Protein AF-A0A9P0ZF14-F1 (afdb_monomer)

pLDDT: mean 75.48, std 19.33, range [34.5, 98.62]

Mean predicted aligned error: 19.42 Å

Secondary structure (DSSP, 8-state):
------SSSSTTS-HHHHHHHHHHHHHHHHHHHHHHHHHHHHHHHHHHHHHHHHHHHHHHHHHHHHHHHHHHHHHHHHHHHHHHHHHHHHHHHHHHHHHHHHHHHHHHHHHHHHHHHHHHHHHHHHHHHS---HHHHHHHHHHHHHHHHHHHHTTHHHHHHHTS-STTHHHHHHHHHHHHHHHHHHHTT--TTT--GGGGTPPPPPTT-PPPPPPPPP----

Foldseek 3Di:
DDDPPDPPVPPPDDVVVVVVVVVVVVVVVVVVVVVVVVVVVVVVVVVVVVVVVVVVVVVVVVVVVVVVVVVVVVVVVVVVVVVVVVVVVVVVVVVVVVVVVVVVVVVVVVVVVVVVVVVVVVVVVVVVVPPDDLVVVLVVLVVVLVVQVVCCCVDPNVVVDVVDDDPCPVLSVLQSLLVSLCVVCVVVVHDSVPDDCVVNVHDDRDDDDDRDDDDPPDPPDD

Sequence (222 aa):
MTSLMDKAALSTYDDEALENRILRSSLTACVALGEHAQRLEQWRLWKAEQDREMKELILKNSDAVKQMAMLEEDLRKAAEGAELKVKAAAEEARLEAERATKKAAEEAELAKAEAVAKAREEAVAAFMAEGWKAEDRRQWVASVVESSVDDWVKGPGGDWMAERGDSYYQGGEFFTQHLVYRRLARHFEVSLEEFDPSAYGLPPLQPDVRPPPPPPRAKRGL

Radius of gyration: 61.51 Å; Cα contacts (8 Å, |Δi|>4): 44; chains: 1; bounding box: 128×30×149 Å

Organism: Cuscuta europaea (NCBI:txid41803)

Solvent-accessible surface area (backbone atoms only — not comparable to full-atom values): 12925 Å² total; per-residue (Å²): 142,83,78,99,78,74,82,80,82,62,85,79,57,58,66,70,62,52,51,54,50,51,53,50,52,54,51,53,50,52,51,51,52,50,56,51,52,52,52,51,49,53,49,52,52,51,50,55,48,50,55,48,54,51,51,52,52,51,50,55,50,51,50,52,53,52,51,51,54,52,51,52,53,50,51,49,53,50,48,56,53,48,52,53,51,52,52,51,52,52,50,50,52,51,53,51,52,51,51,51,51,51,50,51,51,52,53,50,53,50,53,49,51,52,51,51,51,50,54,48,50,53,51,51,50,54,55,65,68,50,75,73,51,77,64,56,54,47,52,52,52,50,50,56,50,50,54,53,51,50,54,34,53,76,32,78,55,27,58,54,52,70,74,55,70,86,85,43,67,71,50,53,61,48,49,54,50,51,51,51,45,48,51,50,16,58,72,70,75,41,54,66,89,73,51,65,44,60,87,69,77,40,77,74,81,77,90,83,68,81,74,68,80,75,78,79,77,77,76,89,82,130

Structure (mmCIF, N/CA/C/O backbone):
data_AF-A0A9P0ZF14-F1
#
_entry.id   AF-A0A9P0ZF14-F1
#
loop_
_atom_site.group_PDB
_atom_site.id
_atom_site.type_symbol
_atom_site.label_atom_id
_atom_site.label_alt_id
_atom_site.label_comp_id
_atom_site.label_asym_id
_atom_site.label_entity_id
_atom_site.label_seq_id
_atom_site.pdbx_PDB_ins_code
_atom_site.Cartn_x
_atom_site.Cartn_y
_atom_site.Cartn_z
_atom_site.occupancy
_atom_site.B_iso_or_equiv
_atom_site.auth_seq_id
_atom_site.auth_comp_id
_atom_site.auth_asym_id
_atom_site.auth_atom_id
_atom_site.pdbx_PDB_model_num
ATOM 1 N N . MET A 1 1 ? -34.044 22.949 67.654 1.00 43.75 1 MET A N 1
ATOM 2 C CA . MET A 1 1 ? -34.643 23.860 68.649 1.00 43.75 1 MET A CA 1
ATOM 3 C C . MET A 1 1 ? -36.104 24.085 68.283 1.00 43.75 1 MET A C 1
ATOM 5 O O . MET A 1 1 ? -36.373 24.910 67.427 1.00 43.75 1 MET A O 1
ATOM 9 N N . THR A 1 2 ? -37.014 23.343 68.915 1.00 49.88 2 THR A N 1
ATOM 10 C CA . THR A 1 2 ? -38.443 23.670 69.074 1.00 49.88 2 THR A CA 1
ATOM 11 C C . THR A 1 2 ? -38.917 22.936 70.330 1.00 49.88 2 THR A C 1
ATOM 13 O O . THR A 1 2 ? -39.228 21.756 70.314 1.00 49.88 2 THR A O 1
ATOM 16 N N . SER A 1 3 ? -38.781 23.670 71.435 1.00 47.78 3 SER A N 1
ATOM 17 C CA . SER A 1 3 ? -39.518 23.645 72.701 1.00 47.78 3 SER A CA 1
ATOM 18 C C . SER A 1 3 ? -39.994 22.319 73.321 1.00 47.78 3 SER A C 1
ATOM 20 O O . SER A 1 3 ? -40.989 21.727 72.924 1.00 47.78 3 SER A O 1
ATOM 22 N N . LEU A 1 4 ? -39.354 21.977 74.441 1.00 50.12 4 LEU A N 1
ATOM 23 C CA . LEU A 1 4 ? -39.821 21.089 75.514 1.00 50.12 4 LEU A CA 1
ATOM 24 C C . LEU A 1 4 ? -40.901 21.773 76.400 1.00 50.12 4 LEU A C 1
ATOM 26 O O . LEU A 1 4 ? -40.771 21.791 77.623 1.00 50.12 4 LEU A O 1
ATOM 30 N N . MET A 1 5 ? -41.959 22.350 75.816 1.00 56.75 5 MET A N 1
ATOM 31 C CA . MET A 1 5 ? -43.087 22.953 76.562 1.00 56.75 5 MET A CA 1
ATOM 32 C C . MET A 1 5 ? -44.444 22.316 76.225 1.00 56.75 5 MET A C 1
ATOM 34 O O . MET A 1 5 ? -45.381 23.008 75.864 1.00 56.75 5 MET A O 1
ATOM 38 N N . ASP A 1 6 ? -44.560 21.001 76.411 1.00 53.72 6 ASP A N 1
ATOM 39 C CA . ASP A 1 6 ? -45.849 20.286 76.426 1.00 53.72 6 ASP A CA 1
ATOM 40 C C . ASP A 1 6 ? -45.859 19.221 77.539 1.00 53.72 6 ASP A C 1
ATOM 42 O O . ASP A 1 6 ? -46.085 18.038 77.315 1.00 53.72 6 ASP A O 1
ATOM 46 N N . LYS A 1 7 ? -45.549 19.617 78.781 1.00 51.56 7 LYS A N 1
ATOM 47 C CA . LYS A 1 7 ? -45.683 18.718 79.950 1.00 51.56 7 LYS A CA 1
ATOM 48 C C . LYS A 1 7 ? -46.948 18.952 80.781 1.00 51.56 7 LYS A C 1
ATOM 50 O O . LYS A 1 7 ? -47.287 18.093 81.581 1.00 51.56 7 LYS A O 1
ATOM 55 N N . ALA A 1 8 ? -47.660 20.065 80.585 1.00 48.47 8 ALA A N 1
ATOM 56 C CA . ALA A 1 8 ? -48.836 20.421 81.392 1.00 48.47 8 ALA A CA 1
ATOM 57 C C . ALA A 1 8 ? -50.186 20.295 80.655 1.00 48.47 8 ALA A C 1
ATOM 59 O O . ALA A 1 8 ? -51.226 20.356 81.296 1.00 48.47 8 ALA A O 1
ATOM 60 N N . ALA A 1 9 ? -50.192 20.074 79.334 1.00 51.81 9 ALA A N 1
ATOM 61 C CA . ALA A 1 9 ? -51.418 19.893 78.544 1.00 51.81 9 ALA A CA 1
ATOM 62 C C . ALA A 1 9 ? -51.850 18.417 78.392 1.00 51.81 9 ALA A C 1
ATOM 64 O O . ALA A 1 9 ? -52.816 18.127 77.692 1.00 51.81 9 ALA A O 1
ATOM 65 N N . LEU A 1 10 ? -51.139 17.481 79.034 1.00 53.66 10 LEU A N 1
ATOM 66 C CA . LEU A 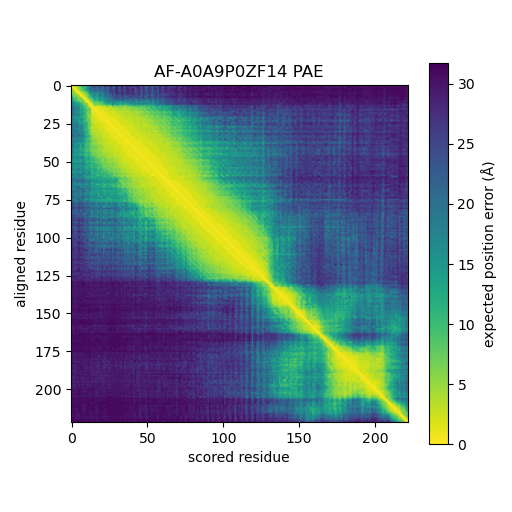1 10 ? -51.391 16.038 78.931 1.00 53.66 10 LEU A CA 1
ATOM 67 C C . LEU A 1 10 ? -52.231 15.460 80.082 1.00 53.66 10 LEU A C 1
ATOM 69 O O . LEU A 1 10 ? -52.645 14.316 79.977 1.00 53.66 10 LEU A O 1
ATOM 73 N N . SER A 1 11 ? -52.531 16.211 81.151 1.00 53.94 11 SER A N 1
ATOM 74 C CA . SER A 1 11 ? -53.224 15.652 82.332 1.00 53.94 11 SER A CA 1
ATOM 75 C C . SER A 1 11 ? -54.761 15.693 82.274 1.00 53.94 11 SER A C 1
ATOM 77 O O . SER A 1 11 ? -55.409 15.469 83.294 1.00 53.94 11 SER A O 1
ATOM 79 N N . THR A 1 12 ? -55.356 16.048 81.132 1.00 59.75 12 THR A N 1
ATOM 80 C CA . THR A 1 12 ? -56.820 16.063 80.921 1.00 59.75 12 THR A CA 1
ATOM 81 C C . THR A 1 12 ? -57.271 15.161 79.778 1.00 59.75 12 THR A C 1
ATOM 83 O O . THR A 1 12 ? -58.467 15.077 79.500 1.00 59.75 12 THR A O 1
ATOM 86 N N . TYR A 1 13 ? -56.332 14.504 79.099 1.00 57.91 13 TYR A N 1
ATOM 87 C CA . TYR A 1 13 ? -56.669 13.511 78.095 1.00 57.91 13 TYR A CA 1
ATOM 88 C C . TYR A 1 13 ? -56.945 12.184 78.792 1.00 57.91 13 TYR A C 1
ATOM 90 O O . TYR A 1 13 ? -56.190 11.774 79.663 1.00 57.91 13 TYR A O 1
ATOM 98 N N . ASP A 1 14 ? -58.041 11.544 78.401 1.00 81.25 14 ASP A N 1
ATOM 99 C CA . ASP A 1 14 ? -58.309 10.142 78.696 1.00 81.25 14 ASP A CA 1
ATOM 100 C C . ASP A 1 14 ? -57.090 9.311 78.260 1.00 81.25 14 ASP A C 1
ATOM 102 O O . ASP A 1 14 ? -56.700 9.365 77.086 1.00 81.25 14 ASP A O 1
ATOM 106 N N . ASP A 1 15 ? -56.447 8.618 79.203 1.00 82.62 15 ASP A N 1
ATOM 107 C CA . ASP A 1 15 ? -55.207 7.867 78.968 1.00 82.62 15 ASP A CA 1
ATOM 108 C C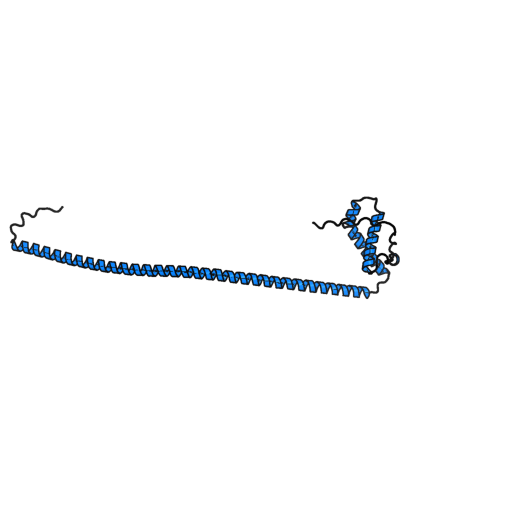 . ASP A 1 15 ? -55.380 6.873 77.801 1.00 82.62 15 ASP A C 1
ATOM 110 O O . ASP A 1 15 ? -54.482 6.710 76.968 1.00 82.62 15 ASP A O 1
ATOM 114 N N . GLU A 1 16 ? -56.589 6.322 77.636 1.00 82.44 16 GLU A N 1
ATOM 115 C CA . GLU A 1 16 ? -56.946 5.414 76.540 1.00 82.44 16 GLU A CA 1
ATOM 116 C C . GLU A 1 16 ? -56.914 6.103 75.157 1.00 82.44 16 GLU A C 1
ATOM 118 O O . GLU A 1 16 ? -56.526 5.509 74.140 1.00 82.44 16 GLU A O 1
ATOM 123 N N . ALA A 1 17 ? -57.268 7.390 75.088 1.00 82.12 17 ALA A N 1
ATOM 124 C CA . ALA A 1 17 ? -57.218 8.174 73.855 1.00 82.12 17 ALA A CA 1
ATOM 125 C C . ALA A 1 17 ? -55.776 8.538 73.453 1.00 82.12 17 ALA A C 1
ATOM 127 O O . ALA A 1 17 ? -55.468 8.635 72.255 1.00 82.12 17 ALA A O 1
ATOM 128 N N . LEU A 1 18 ? -54.884 8.732 74.431 1.00 84.00 18 LEU A N 1
ATOM 129 C CA . LEU A 1 18 ? -53.467 9.018 74.199 1.00 84.00 18 LEU A CA 1
ATOM 130 C C . LEU A 1 18 ? -52.719 7.773 73.707 1.00 84.00 18 LEU A C 1
ATOM 132 O O . LEU A 1 18 ? -52.012 7.849 72.696 1.00 84.00 18 LEU A O 1
ATOM 136 N N . GLU A 1 19 ? -52.919 6.625 74.355 1.00 86.25 19 GLU A N 1
ATOM 137 C CA . GLU A 1 19 ? -52.323 5.349 73.943 1.00 86.25 19 GLU A CA 1
ATOM 138 C C . GLU A 1 19 ? -52.731 4.971 72.515 1.00 86.25 19 GLU A C 1
ATOM 140 O O . GLU A 1 19 ? -51.875 4.645 71.690 1.00 86.25 19 GLU A O 1
ATOM 145 N N . ASN A 1 20 ? -54.010 5.126 72.161 1.00 87.75 20 ASN A N 1
ATOM 146 C CA . ASN A 1 20 ? -54.490 4.872 70.801 1.00 87.75 20 ASN A CA 1
ATOM 147 C C . ASN A 1 20 ? -53.841 5.781 69.744 1.00 87.75 20 ASN A C 1
ATOM 149 O O . ASN A 1 20 ? -53.572 5.338 68.621 1.00 87.75 20 ASN A O 1
ATOM 153 N N . ARG A 1 21 ? -53.560 7.052 70.069 1.00 89.38 21 ARG A N 1
ATOM 154 C CA . ARG A 1 21 ? -52.819 7.950 69.165 1.00 89.38 21 ARG A CA 1
ATOM 155 C C . ARG A 1 21 ? -51.368 7.527 69.011 1.00 89.38 21 ARG A C 1
ATOM 157 O O . ARG A 1 21 ? -50.872 7.528 67.885 1.00 89.38 21 ARG A O 1
ATOM 164 N N . ILE A 1 22 ? -50.704 7.173 70.110 1.00 89.00 22 ILE A N 1
ATOM 165 C CA . ILE A 1 22 ? -49.320 6.691 70.083 1.00 89.00 22 ILE A CA 1
ATOM 166 C C . ILE A 1 22 ? -49.248 5.422 69.235 1.00 89.00 22 ILE A C 1
ATOM 168 O O . ILE A 1 22 ? -48.470 5.381 68.287 1.00 89.00 22 ILE A O 1
ATOM 172 N N . LEU A 1 23 ? -50.127 4.448 69.478 1.00 93.12 23 LEU A N 1
ATOM 173 C CA . LEU A 1 23 ? -50.198 3.205 68.711 1.00 93.12 23 LEU A CA 1
ATOM 174 C C . LEU A 1 23 ? -50.447 3.458 67.222 1.00 93.12 23 LEU A C 1
ATOM 176 O O . LEU A 1 23 ? -49.737 2.900 66.388 1.00 93.12 23 LEU A O 1
ATOM 180 N N . ARG A 1 24 ? -51.391 4.337 66.857 1.00 92.56 24 ARG A N 1
ATOM 181 C CA . ARG A 1 24 ? -51.616 4.709 65.447 1.00 92.56 24 ARG A CA 1
ATOM 182 C C . ARG A 1 24 ? -50.410 5.390 64.816 1.00 92.56 24 ARG A C 1
ATOM 184 O O . ARG A 1 24 ? -50.086 5.093 63.667 1.00 92.56 24 ARG A O 1
ATOM 191 N N . SER A 1 25 ? -49.759 6.297 65.538 1.00 94.75 25 SER A N 1
ATOM 192 C CA . SER A 1 25 ? -48.569 6.998 65.052 1.00 94.75 25 SER A CA 1
ATOM 193 C C . SER A 1 25 ? -47.415 6.020 64.831 1.00 94.75 25 SER A C 1
ATOM 195 O O . SER A 1 25 ? -46.829 5.988 63.749 1.00 94.75 25 SER A O 1
ATOM 197 N N . SER A 1 26 ? -47.162 5.137 65.801 1.00 95.06 26 SER A N 1
ATOM 198 C CA . SER A 1 26 ? -46.169 4.069 65.698 1.00 95.06 26 SER A CA 1
ATOM 199 C C . SER A 1 26 ? -46.482 3.107 64.550 1.00 95.06 26 SER A C 1
ATOM 201 O O . SER A 1 26 ? -45.586 2.786 63.775 1.00 95.06 26 SER A O 1
ATOM 203 N N . LEU A 1 27 ? -47.746 2.706 64.370 1.00 94.69 27 LEU A N 1
ATOM 204 C CA . LEU A 1 27 ? -48.172 1.857 63.254 1.00 94.69 27 LEU A CA 1
ATOM 205 C C . LEU A 1 27 ? -47.940 2.549 61.899 1.00 94.69 27 LEU A C 1
ATOM 207 O O . LEU A 1 27 ? -47.397 1.938 60.983 1.00 94.69 27 LEU A O 1
ATOM 211 N N . THR A 1 28 ? -48.294 3.833 61.787 1.00 95.56 28 THR A N 1
ATOM 212 C CA . THR A 1 28 ? -48.100 4.630 60.562 1.00 95.56 28 THR A CA 1
ATOM 213 C C . THR A 1 28 ? -46.615 4.778 60.229 1.00 95.56 28 THR A C 1
ATOM 215 O O . THR A 1 28 ? -46.221 4.616 59.075 1.00 95.56 28 THR A O 1
ATOM 218 N N . ALA A 1 29 ? -45.773 5.019 61.239 1.00 92.06 29 ALA A N 1
ATOM 219 C CA . ALA A 1 29 ? -44.325 5.076 61.069 1.00 92.06 29 ALA A CA 1
ATOM 220 C C . ALA A 1 29 ? -43.743 3.724 60.621 1.00 92.06 29 ALA A C 1
ATOM 222 O O . ALA A 1 29 ? -42.912 3.693 59.716 1.00 92.06 29 ALA A O 1
ATOM 223 N N . CYS A 1 30 ? -44.200 2.606 61.196 1.00 94.56 30 CYS A N 1
ATOM 224 C CA . CYS A 1 30 ? -43.772 1.266 60.788 1.00 94.56 30 CYS A CA 1
ATOM 225 C C . CYS A 1 30 ? -44.158 0.945 59.337 1.00 94.56 30 CYS A C 1
ATOM 227 O O . CYS A 1 30 ? -43.331 0.417 58.595 1.00 94.56 30 CYS A O 1
ATOM 229 N N . VAL A 1 31 ? -45.376 1.297 58.914 1.00 96.50 31 VAL A N 1
ATOM 230 C CA . VAL A 1 31 ? -45.817 1.127 57.518 1.00 96.50 31 VAL A CA 1
ATOM 231 C C . VAL A 1 31 ? -44.956 1.969 56.579 1.00 96.50 31 VAL A C 1
ATOM 233 O O . VAL A 1 31 ? -44.411 1.434 55.615 1.00 96.50 31 VAL A O 1
ATOM 236 N N . ALA A 1 32 ? -44.738 3.247 56.900 1.00 94.31 32 ALA A N 1
ATOM 237 C CA . ALA A 1 32 ? -43.890 4.125 56.096 1.00 94.31 32 ALA A CA 1
ATOM 238 C C . ALA A 1 32 ? -42.451 3.588 55.978 1.00 94.31 32 ALA A C 1
ATOM 240 O O . ALA A 1 32 ? -41.878 3.574 54.888 1.00 94.31 32 ALA A O 1
ATOM 241 N N . LEU A 1 33 ? -41.866 3.095 57.076 1.00 96.56 33 LEU A N 1
ATOM 242 C CA . LEU A 1 33 ? -40.542 2.464 57.062 1.00 96.56 33 LEU A CA 1
ATOM 243 C C . LEU A 1 33 ? -40.516 1.202 56.190 1.00 96.56 33 LEU A C 1
ATOM 245 O O . LEU A 1 33 ? -39.551 1.009 55.449 1.00 96.56 33 LEU A O 1
ATOM 249 N N . GLY A 1 34 ? -41.573 0.387 56.223 1.00 97.00 34 GLY A N 1
ATOM 250 C CA . GLY A 1 34 ? -41.737 -0.765 55.334 1.00 97.00 34 GLY A CA 1
ATOM 251 C C . GLY A 1 34 ? -41.770 -0.366 53.855 1.00 97.00 34 GLY A C 1
ATOM 252 O O . GLY A 1 34 ? -41.023 -0.919 53.048 1.00 97.00 34 GLY A O 1
ATOM 253 N N . GLU A 1 35 ? -42.550 0.656 53.501 1.00 97.50 35 GLU A N 1
ATOM 254 C CA . GLU A 1 35 ? -42.633 1.179 52.129 1.00 97.50 35 GLU A CA 1
ATOM 255 C C . GLU A 1 35 ? -41.307 1.788 51.644 1.00 97.50 35 GLU A C 1
ATOM 257 O O . GLU A 1 35 ? -40.930 1.660 50.474 1.00 97.50 35 GLU A O 1
ATOM 262 N N . HIS A 1 36 ? -40.576 2.477 52.523 1.00 97.19 36 HIS A N 1
ATOM 263 C CA . HIS A 1 36 ? -39.251 3.006 52.203 1.00 97.19 36 HIS A CA 1
ATOM 264 C C . HIS A 1 36 ? -38.217 1.891 52.024 1.00 97.19 36 HIS A C 1
ATOM 266 O O . HIS A 1 36 ? -37.420 1.958 51.086 1.00 97.19 36 HIS A O 1
ATOM 272 N N . ALA A 1 37 ? -38.246 0.858 52.870 1.00 96.19 37 ALA A N 1
ATOM 273 C CA . ALA A 1 37 ? -37.383 -0.311 52.731 1.00 96.19 37 ALA A CA 1
ATOM 274 C C . ALA A 1 37 ? -37.648 -1.046 51.407 1.00 96.19 37 ALA A C 1
ATOM 276 O O . ALA A 1 37 ? -36.700 -1.357 50.686 1.00 96.19 37 ALA A O 1
ATOM 277 N N . GLN A 1 38 ? -38.920 -1.222 51.034 1.00 96.81 38 GLN A N 1
ATOM 278 C CA . GLN A 1 38 ? -39.308 -1.837 49.763 1.00 96.81 38 GLN A CA 1
ATOM 279 C C . GLN A 1 38 ? -38.826 -1.021 48.554 1.00 96.81 38 GLN A C 1
ATOM 281 O O . GLN A 1 38 ? -38.252 -1.578 47.619 1.00 96.81 38 GLN A O 1
ATOM 286 N N . ARG A 1 39 ? -38.994 0.309 48.568 1.00 98.25 39 ARG A N 1
ATOM 287 C CA . ARG A 1 39 ? -38.472 1.182 47.499 1.00 98.25 39 ARG A CA 1
ATOM 288 C C . ARG A 1 39 ? -36.950 1.129 47.396 1.00 98.25 39 ARG A C 1
ATOM 290 O O . ARG A 1 39 ? -36.410 1.150 46.292 1.00 98.25 39 ARG A O 1
ATOM 297 N N . LEU A 1 40 ? -36.253 1.044 48.529 1.00 98.25 40 LEU A N 1
ATOM 298 C CA . LEU A 1 40 ? -34.799 0.907 48.546 1.00 98.25 40 LEU A CA 1
ATOM 299 C C . LEU A 1 40 ? -34.354 -0.428 47.937 1.00 98.25 40 LEU A C 1
ATOM 301 O O . LEU A 1 40 ? -33.366 -0.463 47.205 1.00 98.25 40 LEU A O 1
ATOM 305 N N . GLU A 1 41 ? -35.075 -1.514 48.209 1.00 97.62 41 GLU A N 1
ATOM 306 C CA . GLU A 1 41 ? -34.820 -2.819 47.598 1.00 97.62 41 GLU A CA 1
ATOM 307 C C . GLU A 1 41 ? -35.058 -2.793 46.083 1.00 97.62 41 GLU A C 1
ATOM 309 O O . GLU A 1 41 ? -34.175 -3.194 45.324 1.00 97.62 41 GLU A O 1
ATOM 314 N N . GLN A 1 42 ? -36.176 -2.219 45.629 1.00 97.69 42 GLN A N 1
ATOM 315 C CA . GLN A 1 42 ? -36.460 -2.029 44.201 1.00 97.69 42 GLN A CA 1
ATOM 316 C C . GLN A 1 42 ? -35.365 -1.216 43.504 1.00 97.69 42 GLN A C 1
ATOM 318 O O . GLN A 1 42 ? -34.889 -1.599 42.436 1.00 97.69 42 GLN A O 1
ATOM 323 N N . TRP A 1 43 ? -34.913 -0.125 44.127 1.00 98.19 43 TRP A N 1
ATOM 324 C CA . TRP A 1 43 ? -33.829 0.688 43.583 1.00 98.19 43 TRP A CA 1
ATOM 325 C C . TRP A 1 43 ? -32.503 -0.079 43.506 1.00 98.19 43 TRP A C 1
ATOM 327 O O . TRP A 1 43 ? -31.782 0.047 42.516 1.00 98.19 43 TRP A O 1
ATOM 337 N N . ARG A 1 44 ? -32.174 -0.899 44.515 1.00 98.62 44 ARG A N 1
ATOM 338 C CA . ARG A 1 44 ? -30.966 -1.744 44.496 1.00 98.62 44 ARG A CA 1
ATOM 339 C C . ARG A 1 44 ? -31.008 -2.768 43.365 1.00 98.62 44 ARG A C 1
ATOM 341 O O . ARG A 1 44 ? -29.996 -2.943 42.693 1.00 98.62 44 ARG A O 1
ATOM 348 N N . LEU A 1 45 ? -32.152 -3.420 43.158 1.00 98.00 45 LEU A N 1
ATOM 349 C CA . LEU A 1 45 ? -32.336 -4.392 42.079 1.00 98.00 45 LEU A CA 1
ATOM 350 C C . LEU A 1 45 ? -32.203 -3.726 40.709 1.00 98.00 45 LEU A C 1
ATOM 352 O O . LEU A 1 45 ? -31.410 -4.182 39.889 1.00 98.00 45 LEU A O 1
ATOM 356 N N . TRP A 1 46 ? -32.888 -2.600 40.511 1.00 98.19 46 TRP A N 1
ATOM 357 C CA . TRP A 1 46 ? -32.783 -1.809 39.288 1.00 98.19 46 TRP A CA 1
ATOM 358 C C . TRP A 1 46 ? -31.343 -1.357 39.014 1.00 98.19 46 TRP A C 1
ATOM 360 O O . TRP A 1 46 ? -30.833 -1.520 37.909 1.00 98.19 46 TRP A O 1
ATOM 370 N N . LYS A 1 47 ? -30.637 -0.841 40.027 1.00 97.81 47 LYS A N 1
ATOM 371 C CA . LYS A 1 47 ? -29.242 -0.415 39.866 1.00 97.81 47 LYS A CA 1
ATOM 372 C C . LYS A 1 47 ? -28.325 -1.587 39.504 1.00 97.81 47 LYS A C 1
ATOM 374 O O . LYS A 1 47 ? -27.453 -1.434 38.656 1.00 97.81 47 LYS A O 1
ATOM 379 N N . ALA A 1 48 ? -28.530 -2.756 40.112 1.00 97.38 48 ALA A N 1
ATOM 380 C CA . ALA A 1 48 ? -27.765 -3.957 39.786 1.00 97.38 48 ALA A CA 1
ATOM 381 C C . ALA A 1 48 ? -28.013 -4.442 38.346 1.00 97.38 48 ALA A C 1
ATOM 383 O O . ALA A 1 48 ? -27.096 -4.969 37.717 1.00 97.38 48 ALA A O 1
ATOM 384 N N . GLU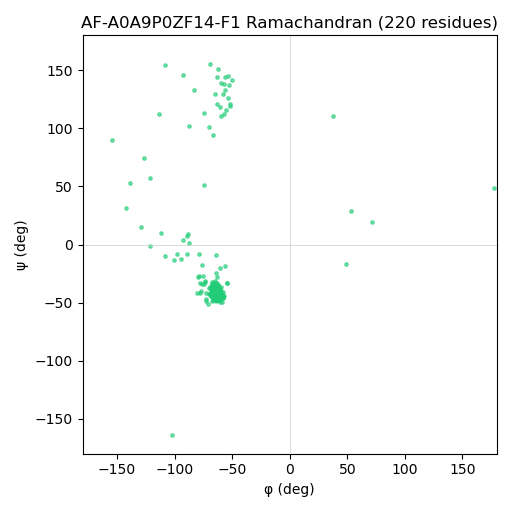 A 1 49 ? -29.225 -4.266 37.822 1.00 98.44 49 GLU A N 1
ATOM 385 C CA . GLU A 1 49 ? -29.561 -4.537 36.422 1.00 98.44 49 GLU A CA 1
ATOM 386 C C . GLU A 1 49 ? -28.866 -3.548 35.478 1.00 98.44 49 GLU A C 1
ATOM 388 O O . GLU A 1 49 ? -28.155 -3.977 34.571 1.00 98.44 49 GLU A O 1
ATOM 393 N N . GLN A 1 50 ? -28.937 -2.245 35.764 1.00 97.19 50 GLN A N 1
ATOM 394 C CA . GLN A 1 50 ? -28.225 -1.216 34.994 1.00 97.19 50 GLN A CA 1
ATOM 395 C C . GLN A 1 50 ? -26.706 -1.441 34.977 1.00 97.19 50 GLN A C 1
ATOM 397 O O . GLN A 1 50 ? -26.062 -1.321 33.934 1.00 97.19 50 GLN A O 1
ATOM 402 N N . ASP A 1 51 ? -26.121 -1.837 36.110 1.00 98.19 51 ASP A N 1
ATOM 403 C CA . ASP A 1 51 ? -24.694 -2.158 36.192 1.00 98.19 51 ASP A CA 1
ATOM 404 C C . ASP A 1 51 ? -24.329 -3.394 35.346 1.00 98.19 51 ASP A C 1
ATOM 406 O O . ASP A 1 51 ? -23.208 -3.483 34.836 1.00 98.19 51 ASP A O 1
ATOM 410 N N . ARG A 1 52 ? -25.244 -4.361 35.184 1.00 97.94 52 ARG A N 1
ATOM 411 C CA . ARG A 1 52 ? -25.044 -5.521 34.297 1.00 97.94 52 ARG A CA 1
ATOM 412 C C . ARG A 1 52 ? -25.128 -5.117 32.830 1.00 97.94 52 ARG A C 1
ATOM 414 O O . ARG A 1 52 ? -24.214 -5.452 32.079 1.00 97.94 52 ARG A O 1
ATOM 421 N N . GLU A 1 53 ? -26.157 -4.364 32.449 1.00 97.69 53 GLU A N 1
ATOM 422 C CA . GLU A 1 53 ? -26.330 -3.852 31.082 1.00 97.69 53 GLU A CA 1
ATOM 423 C C . GLU A 1 53 ? -25.125 -3.008 30.647 1.00 97.69 53 GLU A C 1
ATOM 425 O O . GLU A 1 53 ? -24.561 -3.217 29.572 1.00 97.69 53 GLU A O 1
ATOM 430 N N . MET A 1 54 ? -24.659 -2.108 31.518 1.00 96.94 54 MET A N 1
ATOM 431 C CA . MET A 1 54 ? -23.494 -1.266 31.248 1.00 96.94 54 MET A CA 1
ATOM 432 C C . MET A 1 54 ? -22.222 -2.098 31.051 1.00 96.94 54 MET A C 1
ATOM 434 O O . MET A 1 54 ? -21.452 -1.848 30.124 1.00 96.94 54 MET A O 1
ATOM 438 N N . LYS A 1 55 ? -21.995 -3.119 31.887 1.00 97.31 55 LYS A N 1
ATOM 439 C CA . LYS A 1 55 ? -20.845 -4.024 31.728 1.00 97.31 55 LYS A CA 1
ATOM 440 C C . LYS A 1 55 ? -20.901 -4.791 30.411 1.00 97.31 55 LYS A C 1
ATOM 442 O O . LYS A 1 55 ? -19.870 -4.929 29.756 1.00 97.31 55 LYS A O 1
ATOM 447 N N . GLU A 1 56 ? -22.076 -5.264 30.009 1.00 97.19 56 GLU A N 1
ATOM 448 C CA . GLU A 1 56 ? -22.252 -5.956 28.732 1.00 97.19 56 GLU A CA 1
ATOM 449 C C . GLU A 1 56 ? -21.971 -5.025 27.544 1.00 97.19 56 GLU A C 1
ATOM 451 O O . GLU A 1 56 ? -21.255 -5.407 26.616 1.00 97.19 56 GLU A O 1
ATOM 456 N N . LEU A 1 57 ? -22.459 -3.782 27.591 1.00 96.81 57 LEU A N 1
ATOM 457 C CA . LEU A 1 57 ? -22.169 -2.768 26.573 1.00 96.81 57 LEU A CA 1
ATOM 458 C C . LEU A 1 57 ? -20.673 -2.441 26.491 1.00 96.81 57 LEU A C 1
ATOM 460 O O . LEU A 1 57 ? -20.127 -2.338 25.392 1.00 96.81 57 LEU A O 1
ATOM 464 N N . ILE A 1 58 ? -19.992 -2.319 27.634 1.00 95.19 58 ILE A N 1
ATOM 465 C CA . ILE A 1 58 ? -18.541 -2.092 27.683 1.00 95.19 58 ILE A CA 1
ATOM 466 C C . ILE A 1 58 ? -17.786 -3.261 27.042 1.00 95.19 58 ILE A C 1
ATOM 468 O O . ILE A 1 58 ? -16.869 -3.024 26.257 1.00 95.19 58 ILE A O 1
ATOM 472 N N . LEU A 1 59 ? -18.170 -4.509 27.332 1.00 95.81 59 LEU A N 1
ATOM 473 C CA . LEU A 1 59 ? -17.538 -5.688 26.733 1.00 95.81 59 LEU A CA 1
ATOM 474 C C . LEU A 1 59 ? -17.748 -5.730 25.215 1.00 95.81 59 LEU A C 1
ATOM 476 O O . LEU A 1 59 ? -16.774 -5.872 24.478 1.00 95.81 59 LEU A O 1
ATOM 480 N N . LYS A 1 60 ? -18.981 -5.508 24.740 1.00 96.75 60 LYS A N 1
ATOM 481 C CA . LYS A 1 60 ? -19.289 -5.452 23.300 1.00 96.75 60 LYS A CA 1
ATOM 482 C C . LYS A 1 60 ? -18.477 -4.373 22.582 1.00 96.75 60 LYS A C 1
ATOM 484 O O . LYS A 1 60 ? -17.895 -4.643 21.536 1.00 96.75 60 LYS A O 1
ATOM 489 N N . ASN A 1 61 ? -18.390 -3.173 23.157 1.00 95.62 61 ASN A N 1
ATOM 490 C CA . ASN A 1 61 ? -17.590 -2.090 22.586 1.00 95.62 61 ASN A CA 1
ATOM 491 C C . ASN A 1 61 ? -16.088 -2.396 22.630 1.00 95.62 61 ASN A C 1
ATOM 493 O O . ASN A 1 61 ? -15.381 -2.107 21.670 1.00 95.62 61 ASN A O 1
ATOM 497 N N . SER A 1 62 ? -15.589 -3.005 23.710 1.00 95.88 62 SER A N 1
ATOM 498 C CA . SER A 1 62 ? -14.184 -3.412 23.805 1.00 95.88 62 SER A CA 1
ATOM 499 C C . SER A 1 62 ? -13.817 -4.421 22.718 1.00 95.88 62 SER A C 1
ATOM 501 O O . SER A 1 62 ? -12.771 -4.280 22.085 1.00 95.88 62 SER A O 1
ATOM 503 N N . ASP A 1 63 ? -14.676 -5.405 22.462 1.00 96.94 63 ASP A N 1
ATOM 504 C CA . ASP A 1 63 ? -14.436 -6.397 21.417 1.00 96.94 63 ASP A CA 1
ATOM 505 C C . ASP A 1 63 ? -14.561 -5.797 20.013 1.00 96.94 63 ASP A C 1
ATOM 507 O O . ASP A 1 63 ? -13.731 -6.102 19.156 1.00 96.94 63 ASP A O 1
ATOM 511 N N . ALA A 1 64 ? -15.499 -4.870 19.790 1.00 94.50 64 ALA A N 1
ATOM 512 C CA . ALA A 1 64 ? -15.581 -4.115 18.539 1.00 94.50 64 ALA A CA 1
ATOM 513 C C . ALA A 1 64 ? -14.298 -3.305 18.271 1.00 94.50 64 ALA A C 1
ATOM 515 O O . ALA A 1 64 ? -13.772 -3.332 17.160 1.00 94.50 64 ALA A O 1
ATOM 516 N N . VAL A 1 65 ? -13.738 -2.650 19.295 1.00 93.56 65 VAL A N 1
ATOM 517 C CA . VAL A 1 65 ? -12.463 -1.918 19.182 1.00 93.56 65 VAL A CA 1
ATOM 518 C C . VAL A 1 65 ? -11.304 -2.863 18.849 1.00 93.56 65 VAL A C 1
ATOM 520 O O . VAL A 1 65 ? -10.487 -2.541 17.988 1.00 93.56 65 VAL A O 1
ATOM 523 N N . LYS A 1 66 ? -11.237 -4.051 19.468 1.00 95.88 66 LYS A N 1
ATOM 524 C CA . LYS A 1 66 ? -10.210 -5.057 19.133 1.00 95.88 66 LYS A CA 1
ATOM 525 C C . LYS A 1 66 ? -10.336 -5.539 17.688 1.00 95.88 66 LYS A C 1
ATOM 527 O O . LYS A 1 66 ? -9.328 -5.642 16.997 1.00 95.88 66 LYS A O 1
ATOM 532 N N . GLN A 1 67 ? -11.556 -5.807 17.224 1.00 95.25 67 GLN A N 1
ATOM 533 C CA . GLN A 1 67 ? -11.805 -6.226 15.842 1.00 95.25 67 GLN A CA 1
ATOM 534 C C . GLN A 1 67 ? -11.416 -5.134 14.841 1.00 95.25 67 GLN A C 1
ATOM 536 O O . GLN A 1 67 ? -10.791 -5.438 13.829 1.00 95.25 67 GLN A O 1
ATOM 541 N N . MET A 1 68 ? -11.722 -3.867 15.138 1.00 92.88 68 MET A N 1
ATOM 542 C CA . MET A 1 68 ? -11.286 -2.743 14.307 1.00 92.88 68 MET A CA 1
ATOM 543 C C . MET A 1 68 ? -9.760 -2.641 14.222 1.00 92.88 68 MET A C 1
ATOM 545 O O . MET A 1 68 ? -9.237 -2.466 13.127 1.00 92.88 68 MET A O 1
ATOM 549 N N . ALA A 1 69 ? -9.049 -2.803 15.342 1.00 92.69 69 ALA A N 1
ATOM 550 C CA . ALA A 1 69 ? -7.587 -2.772 15.350 1.00 92.69 69 ALA A CA 1
ATOM 551 C C . ALA A 1 69 ? -6.974 -3.918 14.521 1.00 92.69 69 ALA A C 1
ATOM 553 O O . ALA A 1 69 ? -6.032 -3.693 13.765 1.00 92.69 69 ALA A O 1
ATOM 554 N N . MET A 1 70 ? -7.537 -5.131 14.612 1.00 96.19 70 MET A N 1
ATOM 555 C CA . MET A 1 70 ? -7.108 -6.261 13.776 1.00 96.19 70 MET A CA 1
ATOM 556 C C . MET A 1 70 ? -7.350 -5.990 12.283 1.00 96.19 70 MET A C 1
ATOM 558 O O . MET A 1 70 ? -6.462 -6.221 11.468 1.00 96.19 70 MET A O 1
ATOM 562 N N . LEU A 1 71 ? -8.521 -5.449 11.924 1.00 96.69 71 LEU A N 1
ATOM 563 C CA . LEU A 1 71 ? -8.844 -5.095 10.537 1.00 96.69 71 LEU A CA 1
ATOM 564 C C . LEU A 1 71 ? -7.920 -4.005 9.980 1.00 96.69 71 LEU A C 1
ATOM 566 O O . LEU A 1 71 ? -7.526 -4.075 8.818 1.00 96.69 71 LEU A O 1
ATOM 570 N N . GLU A 1 72 ? -7.561 -3.005 10.785 1.00 95.44 72 GLU A N 1
ATOM 571 C CA . GLU A 1 72 ? -6.609 -1.964 10.390 1.00 95.44 72 GLU A CA 1
ATOM 572 C C . GLU A 1 72 ? -5.219 -2.551 10.108 1.00 95.44 72 GLU A C 1
ATOM 574 O O . GLU A 1 72 ? -4.594 -2.213 9.099 1.00 95.44 72 GLU A O 1
ATOM 579 N N . GLU A 1 73 ? -4.754 -3.478 10.950 1.00 95.31 73 GLU A N 1
ATOM 580 C CA . GLU A 1 73 ? -3.479 -4.166 10.744 1.00 95.31 73 GLU A CA 1
ATOM 581 C C . GLU A 1 73 ? -3.490 -5.026 9.469 1.00 95.31 73 GLU A C 1
ATOM 583 O O . GLU A 1 73 ? -2.534 -4.987 8.686 1.00 95.31 73 GLU A O 1
ATOM 588 N N . ASP A 1 74 ? -4.575 -5.759 9.216 1.00 96.31 74 ASP A N 1
ATOM 589 C CA . ASP A 1 74 ? -4.730 -6.576 8.009 1.00 96.31 74 ASP A CA 1
ATOM 590 C C . ASP A 1 74 ? -4.779 -5.713 6.739 1.00 96.31 74 ASP A C 1
ATOM 592 O O . ASP A 1 74 ? -4.111 -6.026 5.747 1.00 96.31 74 ASP A O 1
ATOM 596 N N . LEU A 1 75 ? -5.503 -4.588 6.768 1.00 94.88 75 LEU A N 1
ATOM 597 C CA . LEU A 1 75 ? -5.536 -3.624 5.664 1.00 94.88 75 LEU A CA 1
ATOM 598 C C . LEU A 1 75 ? -4.162 -3.007 5.413 1.00 94.88 75 LEU A C 1
ATOM 600 O O . LEU A 1 75 ? -3.760 -2.854 4.258 1.00 94.88 75 LEU A O 1
ATOM 604 N N . ARG A 1 76 ? -3.416 -2.697 6.475 1.00 94.00 76 ARG A N 1
ATOM 605 C CA . ARG A 1 76 ? -2.052 -2.188 6.357 1.00 94.00 76 ARG A CA 1
ATOM 606 C C . ARG A 1 76 ? -1.129 -3.218 5.703 1.00 94.00 76 ARG A C 1
ATOM 608 O O . ARG A 1 76 ? -0.431 -2.872 4.752 1.00 94.00 76 ARG A O 1
ATOM 615 N N . LYS A 1 77 ? -1.159 -4.481 6.138 1.00 95.19 77 LYS A N 1
ATOM 616 C CA . LYS A 1 77 ? -0.376 -5.566 5.512 1.00 95.19 77 LYS A CA 1
ATOM 617 C C . LYS A 1 77 ? -0.762 -5.774 4.046 1.00 95.19 77 LYS A C 1
ATOM 619 O O . LYS A 1 77 ? 0.109 -5.984 3.202 1.00 95.19 77 LYS A O 1
ATOM 624 N N . ALA A 1 78 ? -2.053 -5.689 3.722 1.00 92.88 78 ALA A N 1
ATOM 625 C CA . ALA A 1 78 ? -2.531 -5.778 2.346 1.00 92.88 78 ALA A CA 1
ATOM 626 C C . ALA A 1 78 ? -2.033 -4.603 1.485 1.00 92.88 78 ALA A C 1
ATOM 628 O O . ALA A 1 78 ? -1.616 -4.821 0.346 1.00 92.88 78 ALA A O 1
ATOM 629 N N . ALA A 1 79 ? -2.024 -3.383 2.030 1.00 92.69 79 ALA A N 1
ATOM 630 C CA . ALA A 1 79 ? -1.504 -2.195 1.357 1.00 92.69 79 ALA A CA 1
ATOM 631 C C . ALA A 1 79 ? 0.011 -2.290 1.115 1.00 92.69 79 ALA A C 1
ATOM 633 O O . ALA A 1 79 ? 0.456 -2.086 -0.014 1.00 92.69 79 ALA A O 1
ATOM 634 N N . GLU A 1 80 ? 0.788 -2.687 2.127 1.00 94.00 80 GLU A N 1
ATOM 635 C CA . GLU A 1 80 ? 2.232 -2.932 2.000 1.00 94.00 80 GLU A CA 1
ATOM 636 C C . GLU A 1 80 ? 2.514 -4.014 0.934 1.00 94.00 80 GLU A C 1
ATOM 638 O O . GLU A 1 80 ? 3.376 -3.848 0.067 1.00 94.00 80 GLU A O 1
ATOM 643 N N . GLY A 1 81 ? 1.728 -5.098 0.919 1.00 94.38 81 GLY A N 1
ATOM 644 C CA . GLY A 1 81 ? 1.826 -6.151 -0.095 1.00 94.38 81 GLY A CA 1
ATOM 645 C C . GLY A 1 81 ? 1.465 -5.689 -1.513 1.00 94.38 81 GLY A C 1
ATOM 646 O O . GLY A 1 81 ? 2.092 -6.125 -2.482 1.00 94.38 81 GLY A O 1
ATOM 647 N N . ALA A 1 82 ? 0.475 -4.806 -1.660 1.00 91.69 82 ALA A N 1
ATOM 648 C CA . ALA A 1 82 ? 0.103 -4.222 -2.947 1.00 91.69 82 ALA A CA 1
ATOM 649 C C . ALA A 1 82 ? 1.186 -3.267 -3.468 1.00 91.69 82 ALA A C 1
ATOM 651 O O . ALA A 1 82 ? 1.548 -3.340 -4.643 1.00 91.69 82 ALA A O 1
ATOM 652 N N . GLU A 1 83 ? 1.757 -2.431 -2.599 1.00 92.25 83 GLU A N 1
ATOM 653 C CA . GLU A 1 83 ? 2.840 -1.512 -2.956 1.00 92.25 83 GLU A CA 1
ATOM 654 C C . GLU A 1 83 ? 4.074 -2.267 -3.470 1.00 92.25 83 GLU A C 1
ATOM 656 O O . GLU A 1 83 ? 4.642 -1.898 -4.500 1.00 92.25 83 GLU A O 1
ATOM 661 N N . LEU A 1 84 ? 4.453 -3.367 -2.810 1.00 93.00 84 LEU A N 1
ATOM 662 C CA . LEU A 1 84 ? 5.562 -4.217 -3.250 1.00 93.00 84 LEU A CA 1
ATOM 663 C C . LEU A 1 84 ? 5.320 -4.815 -4.643 1.00 93.00 84 LEU A C 1
ATOM 665 O O . LEU A 1 84 ? 6.230 -4.817 -5.472 1.00 93.00 84 LEU A O 1
ATOM 669 N N . LYS A 1 85 ? 4.098 -5.278 -4.932 1.00 92.50 85 LYS A N 1
ATOM 670 C CA . LYS A 1 85 ? 3.740 -5.816 -6.257 1.00 92.50 85 LYS A CA 1
ATOM 671 C C . LYS A 1 85 ? 3.771 -4.742 -7.343 1.00 92.50 85 LYS A C 1
ATOM 673 O O . LYS A 1 85 ? 4.279 -5.001 -8.429 1.00 92.50 85 LYS A O 1
ATOM 678 N N . VAL A 1 86 ? 3.268 -3.542 -7.050 1.00 93.38 86 VAL A N 1
ATOM 679 C CA . VAL A 1 86 ? 3.299 -2.411 -7.992 1.00 93.38 86 VAL A CA 1
ATOM 680 C C . VAL A 1 86 ? 4.737 -1.981 -8.271 1.00 93.38 86 VAL A C 1
ATOM 682 O O . VAL A 1 86 ? 5.094 -1.784 -9.429 1.00 93.38 86 VAL A O 1
ATOM 685 N N . LYS A 1 87 ? 5.586 -1.894 -7.240 1.00 92.94 87 LYS A N 1
ATOM 686 C CA . LYS A 1 87 ? 7.017 -1.596 -7.405 1.00 92.94 87 LYS A CA 1
ATOM 687 C C . LYS A 1 87 ? 7.729 -2.655 -8.246 1.00 92.94 87 LYS A C 1
ATOM 689 O O . LYS A 1 87 ? 8.498 -2.291 -9.129 1.00 92.94 87 LYS A O 1
ATOM 694 N N . ALA A 1 88 ? 7.446 -3.937 -8.015 1.00 93.56 88 ALA A N 1
ATOM 695 C CA . ALA A 1 88 ? 8.012 -5.023 -8.812 1.00 93.56 88 ALA A CA 1
ATOM 696 C C . ALA A 1 88 ? 7.589 -4.932 -10.289 1.00 93.56 88 ALA A C 1
ATOM 698 O O . ALA A 1 88 ? 8.445 -4.993 -11.166 1.00 93.56 88 ALA A O 1
ATOM 699 N N . ALA A 1 89 ? 6.301 -4.701 -10.561 1.00 92.62 89 ALA A N 1
ATOM 700 C CA . ALA A 1 89 ? 5.793 -4.537 -11.924 1.00 92.62 89 ALA A CA 1
ATOM 701 C C . ALA A 1 89 ? 6.369 -3.292 -12.624 1.00 92.62 89 ALA A C 1
ATOM 703 O O . ALA A 1 89 ? 6.686 -3.335 -13.810 1.00 92.62 89 ALA A O 1
ATOM 704 N N . ALA A 1 90 ? 6.537 -2.184 -11.895 1.00 92.94 90 ALA A N 1
ATOM 705 C CA . ALA A 1 90 ? 7.140 -0.968 -12.433 1.00 92.94 90 ALA A CA 1
ATOM 706 C C . ALA A 1 90 ? 8.622 -1.169 -12.790 1.00 92.94 90 ALA A C 1
ATOM 708 O O . ALA A 1 90 ? 9.072 -0.699 -13.834 1.00 92.94 90 ALA A O 1
ATOM 709 N N . GLU A 1 91 ? 9.373 -1.883 -11.950 1.00 94.19 91 GLU A N 1
ATOM 710 C CA . GLU A 1 91 ? 10.776 -2.203 -12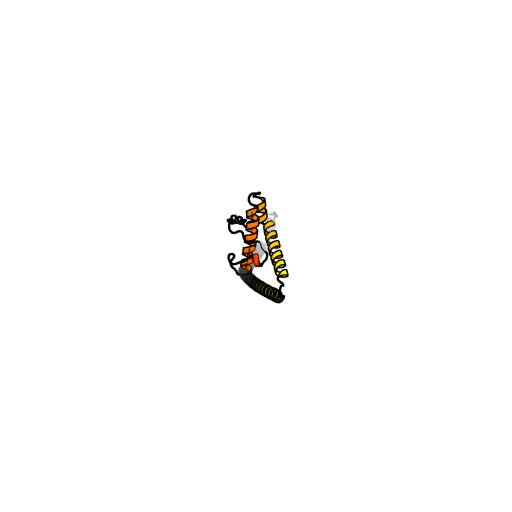.221 1.00 94.19 91 GLU A CA 1
ATOM 711 C C . GLU A 1 91 ? 10.915 -3.162 -13.412 1.00 94.19 91 GLU A C 1
ATOM 713 O O . GLU A 1 91 ? 11.770 -2.954 -14.272 1.00 94.19 91 GLU A O 1
ATOM 718 N N . GLU A 1 92 ? 10.042 -4.167 -13.515 1.00 94.00 92 GLU A N 1
ATOM 719 C CA . GLU A 1 92 ? 10.001 -5.080 -14.661 1.00 94.00 92 GLU A CA 1
ATOM 720 C C . GLU A 1 92 ? 9.707 -4.332 -15.968 1.00 94.00 92 GLU A C 1
ATOM 722 O O . GLU A 1 92 ? 10.461 -4.468 -16.934 1.00 94.00 92 GLU A O 1
ATOM 727 N N . ALA A 1 93 ? 8.698 -3.456 -15.973 1.00 93.31 93 ALA A N 1
ATOM 728 C CA . ALA A 1 93 ? 8.377 -2.617 -17.125 1.00 93.31 93 ALA A CA 1
ATOM 729 C C . ALA A 1 93 ? 9.535 -1.674 -17.501 1.00 93.31 93 ALA A C 1
ATOM 731 O O . ALA A 1 93 ? 9.802 -1.460 -18.686 1.00 93.31 93 ALA A O 1
ATOM 732 N N . ARG A 1 94 ? 10.265 -1.135 -16.512 1.00 95.75 94 ARG A N 1
ATOM 733 C CA . ARG A 1 94 ? 11.458 -0.309 -16.760 1.00 95.75 94 ARG A CA 1
ATOM 734 C C . ARG A 1 94 ? 12.557 -1.115 -17.449 1.00 95.75 94 ARG A C 1
ATOM 736 O O . ARG A 1 94 ? 13.132 -0.642 -18.427 1.00 95.75 94 ARG A O 1
ATOM 743 N N . LEU A 1 95 ? 12.840 -2.321 -16.958 1.00 95.50 95 LEU A N 1
ATOM 744 C CA . LEU A 1 95 ? 13.856 -3.208 -17.531 1.00 95.50 95 LEU A CA 1
ATOM 745 C C . LEU A 1 95 ? 13.477 -3.676 -18.940 1.00 95.50 95 LEU A C 1
ATOM 747 O O . LEU A 1 95 ? 14.345 -3.783 -19.807 1.00 95.50 95 LEU A O 1
ATOM 751 N N . GLU A 1 96 ? 12.199 -3.948 -19.191 1.00 95.06 96 GLU A N 1
ATOM 752 C CA . GLU A 1 96 ? 11.712 -4.302 -20.524 1.00 95.06 96 GLU A CA 1
ATOM 753 C C . GLU A 1 96 ? 11.851 -3.131 -21.504 1.00 95.06 96 GLU A C 1
ATOM 755 O O . GLU A 1 96 ? 12.386 -3.309 -22.601 1.00 95.06 96 GLU A O 1
ATOM 760 N N . ALA A 1 97 ? 11.469 -1.921 -21.085 1.00 93.38 97 ALA A N 1
ATOM 761 C CA . ALA A 1 97 ? 11.652 -0.714 -21.884 1.00 93.38 97 ALA A CA 1
ATOM 762 C C . ALA A 1 97 ? 13.135 -0.457 -22.200 1.00 93.38 97 ALA A C 1
ATOM 764 O O . ALA A 1 97 ? 13.473 -0.150 -23.341 1.00 93.38 97 ALA A O 1
ATOM 765 N N . GLU A 1 98 ? 14.034 -0.637 -21.230 1.00 94.75 98 GLU A N 1
ATOM 766 C CA . GLU A 1 98 ? 15.481 -0.489 -21.428 1.00 94.75 98 GLU A CA 1
ATOM 767 C C . GLU A 1 98 ? 16.045 -1.525 -22.415 1.00 94.75 98 GLU A C 1
ATOM 769 O O . GLU A 1 98 ? 16.870 -1.204 -23.273 1.00 94.75 98 GLU A O 1
ATOM 774 N N . ARG A 1 99 ? 15.570 -2.774 -22.356 1.00 96.19 99 ARG A N 1
ATOM 775 C CA . ARG A 1 99 ? 15.953 -3.807 -23.332 1.00 96.19 99 ARG A CA 1
ATOM 776 C C . ARG A 1 99 ? 15.462 -3.466 -24.734 1.00 96.19 99 ARG A C 1
ATOM 778 O O . ARG A 1 99 ? 16.214 -3.638 -25.693 1.00 96.19 99 ARG A O 1
ATOM 785 N N . ALA A 1 100 ? 14.229 -2.979 -24.856 1.00 95.12 100 ALA A N 1
ATOM 786 C CA . ALA A 1 100 ? 13.654 -2.590 -26.137 1.00 95.12 100 ALA A CA 1
ATOM 787 C C . ALA A 1 100 ? 14.405 -1.403 -26.760 1.00 95.12 100 ALA A C 1
ATOM 789 O O . ALA A 1 100 ? 14.739 -1.450 -27.944 1.00 95.12 100 ALA A O 1
ATOM 790 N N . THR A 1 101 ? 14.736 -0.373 -25.972 1.00 92.56 101 THR A N 1
ATOM 791 C CA . THR A 1 101 ? 15.491 0.791 -26.466 1.00 92.56 101 THR A CA 1
ATOM 792 C C . THR A 1 101 ? 16.915 0.421 -26.852 1.00 92.56 101 THR A C 1
ATOM 794 O O . THR A 1 101 ? 17.386 0.854 -27.903 1.00 92.56 101 THR A O 1
ATOM 797 N N . LYS A 1 102 ? 17.587 -0.423 -26.061 1.00 95.38 102 LYS A N 1
ATOM 798 C CA . LYS A 1 102 ? 18.928 -0.912 -26.393 1.00 95.38 102 LYS A CA 1
ATOM 799 C C . LYS A 1 102 ? 18.931 -1.709 -27.696 1.00 95.38 102 LYS A C 1
ATOM 801 O O . LYS A 1 102 ? 19.761 -1.448 -28.560 1.00 95.38 102 LYS A O 1
ATOM 806 N N . LYS A 1 103 ? 17.971 -2.622 -27.869 1.00 96.12 103 LYS A N 1
ATOM 807 C CA . LYS A 1 103 ? 17.832 -3.404 -29.103 1.00 96.12 103 LYS A CA 1
ATOM 808 C C . LYS A 1 103 ? 17.572 -2.505 -30.316 1.00 96.12 103 LYS A C 1
ATOM 810 O O . LYS A 1 103 ? 18.225 -2.662 -31.340 1.00 96.12 103 LYS A O 1
ATOM 815 N N . ALA A 1 104 ? 16.672 -1.529 -30.186 1.00 94.75 104 ALA A N 1
ATOM 816 C CA . ALA A 1 104 ? 16.387 -0.579 -31.259 1.00 94.75 104 ALA A CA 1
ATOM 817 C C . ALA A 1 104 ? 17.611 0.283 -31.622 1.00 94.75 104 ALA A C 1
ATOM 819 O O . ALA A 1 104 ? 17.841 0.560 -32.796 1.00 94.75 104 ALA A O 1
ATOM 820 N N . ALA A 1 105 ? 18.417 0.686 -30.633 1.00 94.69 105 ALA A N 1
ATOM 821 C CA . ALA A 1 105 ? 19.657 1.421 -30.873 1.00 94.69 105 ALA A CA 1
ATOM 822 C C . ALA A 1 105 ? 20.705 0.564 -31.606 1.00 94.69 105 ALA A C 1
ATOM 824 O O . ALA A 1 105 ? 21.349 1.052 -32.533 1.00 94.69 105 ALA A O 1
ATOM 825 N N . GLU A 1 106 ? 20.849 -0.711 -31.232 1.00 95.38 106 GLU A N 1
ATOM 826 C CA . GLU A 1 106 ? 21.742 -1.659 -31.912 1.00 95.38 106 GLU A CA 1
ATOM 827 C C . GLU A 1 106 ? 21.312 -1.900 -33.369 1.00 95.38 106 GLU A C 1
ATOM 829 O O . GLU A 1 106 ? 22.146 -1.837 -34.273 1.00 95.38 106 GLU A O 1
ATOM 834 N N . GLU A 1 107 ? 20.014 -2.101 -33.617 1.00 95.62 107 GLU A N 1
ATOM 835 C CA . GLU A 1 107 ? 19.460 -2.247 -34.971 1.00 95.62 107 GLU A CA 1
ATOM 836 C C . GLU A 1 107 ? 19.669 -0.977 -35.816 1.00 95.62 107 GLU A C 1
ATOM 838 O O . GLU A 1 107 ? 20.037 -1.065 -36.989 1.00 95.62 107 GLU A O 1
ATOM 843 N N . ALA A 1 108 ? 19.495 0.210 -35.225 1.00 94.12 108 ALA A N 1
ATOM 844 C CA . ALA A 1 108 ? 19.704 1.483 -35.911 1.00 94.12 108 ALA A CA 1
ATOM 845 C C . ALA A 1 108 ? 21.178 1.726 -36.281 1.00 94.12 108 ALA A C 1
ATOM 847 O O . ALA A 1 108 ? 21.465 2.176 -37.394 1.00 94.12 108 ALA A O 1
ATOM 848 N N . GLU A 1 109 ? 22.119 1.417 -35.385 1.00 92.94 109 GLU A N 1
ATOM 849 C CA . GLU A 1 109 ? 23.554 1.526 -35.678 1.00 92.94 109 GLU A CA 1
ATOM 850 C C . GLU A 1 109 ? 23.984 0.534 -36.763 1.00 92.94 109 GLU A C 1
ATOM 852 O O . GLU A 1 109 ? 24.758 0.896 -37.653 1.00 92.94 109 GLU A O 1
ATOM 857 N N . LEU A 1 110 ? 23.435 -0.683 -36.754 1.00 95.12 110 LEU A N 1
ATOM 858 C CA . LEU A 1 110 ? 23.706 -1.682 -37.786 1.00 95.12 110 LEU A CA 1
ATOM 859 C C . LEU A 1 110 ? 23.177 -1.230 -39.155 1.00 95.12 110 LEU A C 1
ATOM 861 O O . LEU A 1 110 ? 23.936 -1.209 -40.123 1.00 95.12 110 LEU A O 1
ATOM 865 N N . ALA A 1 111 ? 21.931 -0.752 -39.224 1.00 94.50 111 ALA A N 1
ATOM 866 C CA . ALA A 1 111 ? 21.352 -0.213 -40.456 1.00 94.50 111 ALA A CA 1
ATOM 867 C C . ALA A 1 111 ? 22.138 0.998 -40.992 1.00 94.50 111 ALA A C 1
ATOM 869 O O . ALA A 1 111 ? 22.341 1.145 -42.200 1.00 94.50 111 ALA A O 1
ATOM 870 N N . LYS A 1 112 ? 22.628 1.867 -40.099 1.00 92.69 112 LYS A N 1
ATOM 871 C CA . LYS A 1 112 ? 23.481 3.003 -40.468 1.00 92.69 112 LYS A CA 1
ATOM 872 C C . LYS A 1 112 ? 24.832 2.540 -41.012 1.00 92.69 112 LYS A C 1
ATOM 874 O O . LYS A 1 112 ? 25.296 3.093 -42.008 1.00 92.69 112 LYS A O 1
ATOM 879 N N . ALA A 1 113 ? 25.458 1.543 -40.391 1.00 91.81 113 ALA A N 1
ATOM 880 C CA . ALA A 1 113 ? 26.718 0.977 -40.864 1.00 91.81 113 ALA A CA 1
ATOM 881 C C . ALA A 1 113 ? 26.566 0.346 -42.257 1.00 91.81 113 ALA A C 1
ATOM 883 O O . ALA A 1 113 ? 27.389 0.611 -43.134 1.00 91.81 113 ALA A O 1
ATOM 884 N N . GLU A 1 114 ? 25.487 -0.407 -42.487 1.00 94.00 114 GLU A N 1
ATOM 885 C CA . GLU A 1 114 ? 25.157 -0.984 -43.795 1.00 94.00 114 GLU A CA 1
ATOM 886 C C . GLU A 1 114 ? 24.917 0.098 -44.855 1.00 94.00 114 GLU A C 1
ATOM 888 O O . GLU A 1 114 ? 25.479 0.029 -45.949 1.00 94.00 114 GLU A O 1
ATOM 893 N N . ALA A 1 115 ? 24.149 1.143 -44.529 1.00 92.19 115 ALA A N 1
ATOM 894 C CA . ALA A 1 115 ? 23.905 2.257 -45.443 1.00 92.19 115 ALA A CA 1
ATOM 895 C C . ALA A 1 115 ? 25.202 2.999 -45.812 1.00 92.19 115 ALA A C 1
ATOM 897 O O . ALA A 1 115 ? 25.411 3.339 -46.977 1.00 92.19 115 ALA A O 1
ATOM 898 N N . VAL A 1 116 ? 26.099 3.219 -44.843 1.00 89.62 116 VAL A N 1
ATOM 899 C CA . VAL A 1 116 ? 27.411 3.840 -45.085 1.00 89.62 116 VAL A CA 1
ATOM 900 C C . VAL A 1 116 ? 28.301 2.940 -45.941 1.00 89.62 116 VAL A C 1
ATOM 902 O O . VAL A 1 116 ? 28.980 3.446 -46.833 1.00 89.62 116 VAL A O 1
ATOM 905 N N . ALA A 1 117 ? 28.312 1.627 -45.696 1.00 90.62 117 ALA A N 1
ATOM 906 C CA . ALA A 1 117 ? 29.075 0.677 -46.502 1.00 90.62 117 ALA A CA 1
ATOM 907 C C . ALA A 1 117 ? 28.586 0.675 -47.956 1.00 90.62 117 ALA A C 1
ATOM 909 O O . ALA A 1 117 ? 29.389 0.857 -48.868 1.00 90.62 117 ALA A O 1
ATOM 910 N N . LYS A 1 118 ? 27.267 0.604 -48.163 1.00 91.38 118 LYS A N 1
ATOM 911 C CA . LYS A 1 118 ? 26.658 0.655 -49.494 1.00 91.38 118 LYS A CA 1
ATOM 912 C C . LYS A 1 118 ? 26.950 1.972 -50.217 1.00 91.38 118 LYS A C 1
ATOM 914 O O . LYS A 1 118 ? 27.364 1.955 -51.369 1.00 91.38 118 LYS A O 1
ATOM 919 N N . ALA A 1 119 ? 26.813 3.109 -49.534 1.00 87.31 119 ALA A N 1
ATOM 920 C CA . ALA A 1 119 ? 27.141 4.412 -50.113 1.00 87.31 119 ALA A CA 1
ATOM 921 C C . ALA A 1 119 ? 28.629 4.523 -50.491 1.00 87.31 119 ALA A C 1
ATOM 923 O O . ALA A 1 119 ? 28.969 5.146 -51.495 1.00 87.31 119 ALA A O 1
ATOM 924 N N . ARG A 1 120 ? 29.529 3.904 -49.712 1.00 82.44 120 ARG A N 1
ATOM 925 C CA . ARG A 1 120 ? 30.958 3.820 -50.052 1.00 82.44 120 ARG A CA 1
ATOM 926 C C . ARG A 1 120 ? 31.200 2.943 -51.272 1.00 82.44 120 ARG A C 1
ATOM 928 O O . ARG A 1 120 ? 31.963 3.352 -52.136 1.00 82.44 120 ARG A O 1
ATOM 935 N N . GLU A 1 121 ? 30.568 1.778 -51.353 1.00 85.56 121 GLU A N 1
ATOM 936 C CA . GLU A 1 121 ? 30.674 0.894 -52.519 1.00 85.56 121 GLU A CA 1
ATOM 937 C C . GLU A 1 121 ? 30.157 1.578 -53.788 1.00 85.56 121 GLU A C 1
ATOM 939 O O . GLU A 1 121 ? 30.837 1.551 -54.810 1.00 85.56 121 GLU A O 1
ATOM 944 N N . GLU A 1 122 ? 29.013 2.262 -53.715 1.00 87.38 122 GLU A N 1
ATOM 945 C CA . GLU A 1 122 ? 28.456 3.041 -54.827 1.00 87.38 122 GLU A CA 1
ATOM 946 C C . GLU A 1 122 ? 29.377 4.202 -55.228 1.00 87.38 122 GLU A C 1
ATOM 948 O O . GLU A 1 122 ? 29.617 4.406 -56.418 1.00 87.38 122 GLU A O 1
ATOM 953 N N . ALA A 1 123 ? 29.954 4.922 -54.260 1.00 75.94 123 ALA A N 1
ATOM 954 C CA . ALA A 1 123 ? 30.923 5.982 -54.529 1.00 75.94 123 ALA A CA 1
ATOM 955 C C . ALA A 1 123 ? 32.208 5.444 -55.182 1.00 75.94 123 ALA A C 1
ATOM 957 O O . ALA A 1 123 ? 32.715 6.054 -56.120 1.00 75.94 123 ALA A O 1
ATOM 958 N N . VAL A 1 124 ? 32.718 4.291 -54.734 1.00 74.75 124 VAL A N 1
ATOM 959 C CA . VAL A 1 124 ? 33.891 3.630 -55.332 1.00 74.75 124 VAL A CA 1
ATOM 960 C C . VAL A 1 124 ? 33.571 3.106 -56.732 1.00 74.75 124 VAL A C 1
ATOM 962 O O . VAL A 1 124 ? 34.380 3.267 -57.640 1.00 74.75 124 VAL A O 1
ATOM 965 N N . ALA A 1 125 ? 32.396 2.515 -56.945 1.00 77.56 125 ALA A N 1
ATOM 966 C CA . ALA A 1 125 ? 31.968 2.035 -58.255 1.00 77.56 125 ALA A CA 1
ATOM 967 C C . ALA A 1 125 ? 31.783 3.190 -59.251 1.00 77.56 125 ALA A C 1
ATOM 969 O O . ALA A 1 125 ? 32.245 3.088 -60.387 1.00 77.56 125 ALA A O 1
ATOM 970 N N . ALA A 1 126 ? 31.179 4.303 -58.822 1.00 72.88 126 ALA A N 1
ATOM 971 C CA . ALA A 1 126 ? 31.098 5.530 -59.614 1.00 72.88 126 ALA A CA 1
ATOM 972 C C . ALA A 1 126 ? 32.499 6.075 -59.942 1.00 72.88 126 ALA A C 1
ATOM 974 O O . ALA A 1 126 ? 32.783 6.392 -61.095 1.00 72.88 126 ALA A O 1
ATOM 975 N N . PHE A 1 127 ? 33.401 6.078 -58.957 1.00 61.53 127 PHE A N 1
ATOM 976 C CA . PHE A 1 127 ? 34.789 6.508 -59.120 1.00 61.53 127 PHE A CA 1
ATOM 977 C C . PHE A 1 127 ? 35.603 5.613 -60.075 1.00 61.53 127 PHE A C 1
ATOM 979 O O . PHE A 1 127 ? 36.437 6.116 -60.818 1.00 61.53 127 PHE A O 1
ATOM 986 N N . MET A 1 128 ? 35.362 4.297 -60.095 1.00 64.19 128 MET A N 1
ATOM 987 C CA . MET A 1 128 ? 36.019 3.345 -61.008 1.00 64.19 128 MET A CA 1
ATOM 988 C C . MET A 1 128 ? 35.427 3.365 -62.427 1.00 64.19 128 MET A C 1
ATOM 990 O O . MET A 1 128 ? 36.117 3.018 -63.387 1.00 64.19 128 MET A O 1
ATOM 994 N N . ALA A 1 129 ? 34.150 3.737 -62.563 1.00 68.06 129 ALA A N 1
ATOM 995 C CA . ALA A 1 129 ? 33.458 3.852 -63.846 1.00 68.06 129 ALA A CA 1
ATOM 996 C C . ALA A 1 129 ? 33.831 5.141 -64.598 1.00 68.06 129 ALA A C 1
ATOM 998 O O . ALA A 1 129 ? 33.918 5.139 -65.829 1.00 68.06 129 ALA A O 1
ATOM 999 N N . GLU A 1 130 ? 34.109 6.229 -63.878 1.00 57.59 130 GLU A N 1
ATOM 1000 C CA . GLU A 1 130 ? 34.822 7.377 -64.429 1.00 57.59 130 GLU A CA 1
ATOM 1001 C C . GLU A 1 130 ? 36.278 6.955 -64.662 1.00 57.59 130 GLU A C 1
ATOM 1003 O O . GLU A 1 130 ? 37.067 6.829 -63.742 1.00 57.59 130 GLU A O 1
ATOM 1008 N N . GLY A 1 131 ? 36.672 6.645 -65.895 1.00 54.59 131 GLY A N 1
ATOM 1009 C CA . GLY A 1 131 ? 38.057 6.277 -66.194 1.00 54.59 131 GLY A CA 1
ATOM 1010 C C . GLY A 1 131 ? 39.003 7.463 -65.991 1.00 54.59 131 GLY A C 1
ATOM 1011 O O . GLY A 1 131 ? 39.187 8.254 -66.916 1.00 54.59 131 GLY A O 1
ATOM 1012 N N . TRP A 1 132 ? 39.624 7.581 -64.811 1.00 54.09 132 TRP A N 1
ATOM 1013 C CA . TRP A 1 132 ? 40.547 8.679 -64.506 1.00 54.09 132 TRP A CA 1
ATOM 1014 C C . TRP A 1 132 ? 41.726 8.665 -65.479 1.00 54.09 132 TRP A C 1
ATOM 1016 O O . TRP A 1 132 ? 42.535 7.717 -65.516 1.00 54.09 132 TRP A O 1
ATOM 1026 N N . LYS A 1 133 ? 41.843 9.758 -66.242 1.00 58.09 133 LYS A N 1
ATOM 1027 C CA . LYS A 1 133 ? 43.046 10.066 -67.013 1.00 58.09 133 LYS A CA 1
ATOM 1028 C C . LYS A 1 133 ? 44.191 10.238 -66.009 1.00 58.09 133 LYS A C 1
ATOM 1030 O O . LYS A 1 133 ? 43.982 10.596 -64.853 1.00 58.09 133 LYS A O 1
ATOM 1035 N N . ALA A 1 134 ? 45.422 9.941 -66.420 1.00 55.72 134 ALA A N 1
ATOM 1036 C CA . ALA A 1 134 ? 46.590 9.960 -65.527 1.00 55.72 134 ALA A CA 1
ATOM 1037 C C . ALA A 1 134 ? 46.807 11.311 -64.805 1.00 55.72 134 ALA A C 1
ATOM 1039 O O . ALA A 1 134 ? 47.512 11.370 -63.802 1.00 55.72 134 ALA A O 1
ATOM 1040 N N . GLU A 1 135 ? 46.209 12.382 -65.320 1.00 51.16 135 GLU A N 1
ATOM 1041 C CA . GLU A 1 135 ? 46.260 13.740 -64.787 1.00 51.16 135 GLU A CA 1
ATOM 1042 C C . GLU A 1 135 ? 45.329 13.946 -63.590 1.00 51.16 135 GLU A C 1
ATOM 1044 O O . GLU A 1 135 ? 45.766 14.484 -62.574 1.00 51.16 135 GLU A O 1
ATOM 1049 N N . ASP A 1 136 ? 44.114 13.396 -63.642 1.00 61.38 136 ASP A N 1
ATOM 1050 C CA . ASP A 1 136 ? 43.202 13.398 -62.501 1.00 61.38 136 ASP A CA 1
ATOM 1051 C C . ASP A 1 136 ? 43.861 12.617 -61.350 1.00 61.38 136 ASP A C 1
ATOM 1053 O O . ASP A 1 136 ? 43.958 13.108 -60.228 1.00 61.38 136 ASP A O 1
ATOM 1057 N N . ARG A 1 137 ? 44.479 11.452 -61.633 1.00 54.09 137 ARG A N 1
ATOM 1058 C CA . ARG A 1 137 ? 45.157 10.640 -60.594 1.00 54.09 137 ARG A CA 1
ATOM 1059 C C . ARG A 1 137 ? 46.279 11.409 -59.902 1.00 54.09 137 ARG A C 1
ATOM 1061 O O . ARG A 1 137 ? 46.447 11.270 -58.694 1.00 54.09 137 ARG A O 1
ATOM 1068 N N . ARG A 1 138 ? 47.017 12.245 -60.640 1.00 54.28 138 ARG A N 1
ATOM 1069 C CA . ARG A 1 138 ? 48.035 13.132 -60.059 1.00 54.28 138 ARG A CA 1
ATOM 1070 C C . ARG A 1 138 ? 47.415 14.210 -59.173 1.00 54.28 138 ARG A C 1
ATOM 1072 O O . ARG A 1 138 ? 47.970 14.475 -58.115 1.00 54.28 138 ARG A O 1
ATOM 1079 N N . GLN A 1 139 ? 46.278 14.790 -59.556 1.00 57.09 139 GLN A N 1
ATOM 1080 C CA . GLN A 1 139 ? 45.584 15.794 -58.739 1.00 57.09 139 GLN A CA 1
ATOM 1081 C C . GLN A 1 139 ? 44.990 15.203 -57.453 1.00 57.09 139 GLN A C 1
ATOM 1083 O O . GLN A 1 139 ? 45.085 15.829 -56.400 1.00 57.09 139 GLN A O 1
ATOM 1088 N N . TRP A 1 140 ? 44.446 13.983 -57.492 1.00 62.03 140 TRP A N 1
ATOM 1089 C CA . TRP A 1 140 ? 43.957 13.314 -56.279 1.00 62.03 140 TRP A CA 1
ATOM 1090 C C . TRP A 1 140 ? 45.093 12.880 -55.354 1.00 62.03 140 TRP A C 1
ATOM 1092 O O . TRP A 1 140 ? 45.020 13.127 -54.153 1.00 62.03 140 TRP A O 1
ATOM 1102 N N . VAL A 1 141 ? 46.182 12.314 -55.893 1.00 55.69 141 VAL A N 1
ATOM 1103 C CA . VAL A 1 141 ? 47.380 12.022 -55.087 1.00 55.69 141 VAL A CA 1
ATOM 1104 C C . VAL A 1 141 ? 47.930 13.313 -54.476 1.00 55.69 141 VAL A C 1
ATOM 1106 O O . VAL A 1 141 ? 48.194 13.333 -53.280 1.00 55.69 141 VAL A O 1
ATOM 1109 N N . ALA A 1 142 ? 48.020 14.408 -55.240 1.00 57.41 142 ALA A N 1
ATOM 1110 C CA . ALA A 1 142 ? 48.434 15.710 -54.716 1.00 57.41 142 ALA A CA 1
ATOM 1111 C C . ALA A 1 142 ? 47.514 16.198 -53.583 1.00 57.41 142 ALA A C 1
ATOM 1113 O O . ALA A 1 142 ? 48.013 16.587 -52.534 1.00 57.41 142 ALA A O 1
ATOM 1114 N N . SER A 1 143 ? 46.194 16.076 -53.736 1.00 58.62 143 SER A N 1
ATOM 1115 C CA . SER A 1 143 ? 45.200 16.428 -52.712 1.00 58.62 143 SER A CA 1
ATOM 1116 C C . SER A 1 143 ? 45.324 15.590 -51.428 1.00 58.62 143 SER A C 1
ATOM 1118 O O . SER A 1 143 ? 45.261 16.139 -50.328 1.00 58.62 143 SER A O 1
ATOM 1120 N N . VAL A 1 144 ? 45.528 14.273 -51.541 1.00 55.38 144 VAL A N 1
ATOM 1121 C CA . VAL A 1 144 ? 45.704 13.367 -50.387 1.00 55.38 144 VAL A CA 1
ATOM 1122 C C . VAL A 1 144 ? 47.031 13.628 -49.668 1.00 55.38 144 VAL A C 1
ATOM 1124 O O . VAL A 1 144 ? 47.102 13.535 -48.436 1.00 55.38 144 VAL A O 1
ATOM 1127 N N . VAL A 1 145 ? 48.083 13.957 -50.425 1.00 56.50 145 VAL A N 1
ATOM 1128 C CA . VAL A 1 145 ? 49.392 14.356 -49.891 1.00 56.50 145 VAL A CA 1
ATOM 1129 C C . VAL A 1 145 ? 49.277 15.691 -49.159 1.00 56.50 145 VAL A C 1
ATOM 1131 O O . VAL A 1 145 ? 49.712 15.785 -48.014 1.00 56.50 145 VAL A O 1
ATOM 1134 N N . GLU A 1 146 ? 48.635 16.685 -49.770 1.00 53.72 146 GLU A N 1
ATOM 1135 C CA . GLU A 1 146 ? 48.465 18.025 -49.209 1.00 53.72 146 GLU A CA 1
ATOM 1136 C C . GLU A 1 146 ? 47.638 17.983 -47.918 1.00 53.72 146 GLU A C 1
ATOM 1138 O O . GLU A 1 146 ? 48.102 18.477 -46.895 1.00 53.72 146 GLU A O 1
ATOM 1143 N N . SER A 1 147 ? 46.503 17.269 -47.888 1.00 57.81 147 SER A N 1
ATOM 1144 C CA . SER A 1 147 ? 45.691 17.149 -46.666 1.00 57.81 147 SER A CA 1
ATOM 1145 C C . SER A 1 147 ? 46.414 16.403 -45.536 1.00 57.81 147 SER A C 1
ATOM 1147 O O . SER A 1 147 ? 46.249 16.736 -44.367 1.00 57.81 147 SER A O 1
ATOM 1149 N N . SER A 1 148 ? 47.222 15.387 -45.861 1.00 55.81 148 SER A N 1
ATOM 1150 C CA . SER A 1 148 ? 47.931 14.583 -44.854 1.00 55.81 148 SER A CA 1
ATOM 1151 C C . SER A 1 148 ? 49.146 15.307 -44.269 1.00 55.81 148 SER A C 1
ATOM 1153 O O . SER A 1 148 ? 49.462 15.111 -43.094 1.00 55.81 148 SER A O 1
ATOM 1155 N N . VAL A 1 149 ? 49.835 16.124 -45.073 1.00 54.22 149 VAL A N 1
ATOM 1156 C CA . VAL A 1 149 ? 50.909 17.006 -44.596 1.00 54.22 149 VAL A CA 1
ATOM 1157 C C . VAL A 1 149 ? 50.312 18.099 -43.716 1.00 54.22 149 VAL A C 1
ATOM 1159 O O . VAL A 1 149 ? 50.824 18.333 -42.625 1.00 54.22 149 VAL A O 1
ATOM 1162 N N . ASP A 1 150 ? 49.198 18.698 -44.131 1.00 54.62 150 ASP A N 1
ATOM 1163 C CA . ASP A 1 150 ? 48.544 19.784 -43.401 1.00 54.62 150 ASP A CA 1
ATOM 1164 C C . ASP A 1 150 ? 47.971 19.305 -42.049 1.00 54.62 150 ASP A C 1
ATOM 1166 O O . ASP A 1 150 ? 48.187 19.957 -41.030 1.00 54.62 150 ASP A O 1
ATOM 1170 N N . ASP A 1 151 ? 47.363 18.111 -41.986 1.00 57.22 151 ASP A N 1
ATOM 1171 C CA . ASP A 1 151 ? 46.908 17.478 -40.731 1.00 57.22 151 ASP A CA 1
ATOM 1172 C C . ASP A 1 151 ? 48.063 17.146 -39.769 1.00 57.22 151 ASP A C 1
ATOM 1174 O O . ASP A 1 151 ? 47.899 17.173 -38.546 1.00 57.22 151 ASP A O 1
ATOM 1178 N N . TRP A 1 152 ? 49.244 16.805 -40.293 1.00 57.22 152 TRP A N 1
ATOM 1179 C CA . TRP A 1 152 ? 50.411 16.487 -39.468 1.00 57.22 152 TRP A CA 1
ATOM 1180 C C . TRP A 1 152 ? 51.124 17.750 -38.974 1.00 57.22 152 TRP A C 1
ATOM 1182 O O . TRP A 1 152 ? 51.480 17.821 -37.796 1.00 57.22 152 TRP A O 1
ATOM 1192 N N . VAL A 1 153 ? 51.271 18.751 -39.847 1.00 55.59 153 VAL A N 1
ATOM 1193 C CA . VAL A 1 153 ? 51.847 20.071 -39.542 1.00 55.59 153 VAL A CA 1
ATOM 1194 C C . VAL A 1 153 ? 50.946 20.869 -38.594 1.00 55.59 153 VAL A C 1
ATOM 1196 O O . VAL A 1 153 ? 51.458 21.583 -37.742 1.00 55.59 153 VAL A O 1
ATOM 1199 N N . LYS A 1 154 ? 49.619 20.737 -38.687 1.00 54.69 154 LYS A N 1
ATOM 1200 C CA . LYS A 1 154 ? 48.664 21.371 -37.753 1.00 54.69 154 LYS A CA 1
ATOM 1201 C C . LYS A 1 154 ? 48.336 20.505 -36.533 1.00 54.69 154 LYS A C 1
ATOM 1203 O O . LYS A 1 154 ? 47.638 20.957 -35.630 1.00 54.69 154 LYS A O 1
ATOM 1208 N N . GLY A 1 155 ? 48.793 19.256 -36.529 1.00 60.47 155 GLY A N 1
ATOM 1209 C CA . GLY A 1 155 ? 48.621 18.301 -35.442 1.00 60.47 155 GLY A CA 1
ATOM 1210 C C . GLY A 1 155 ? 49.886 18.141 -34.585 1.00 60.47 155 GLY A C 1
ATOM 1211 O O . GLY A 1 155 ? 50.832 18.918 -34.697 1.00 60.47 155 GLY A O 1
ATOM 1212 N N . PRO A 1 156 ? 49.971 17.073 -33.770 1.00 55.06 156 PRO A N 1
ATOM 1213 C CA . PRO A 1 156 ? 51.074 16.864 -32.823 1.00 55.06 156 PRO A CA 1
ATOM 1214 C C . PRO A 1 156 ? 52.453 16.667 -33.483 1.00 55.06 156 PRO A C 1
ATOM 1216 O O . PRO A 1 156 ? 53.461 16.603 -32.785 1.00 55.06 156 PRO A O 1
ATOM 1219 N N . GLY A 1 157 ? 52.510 16.525 -34.811 1.00 56.12 157 GLY A N 1
ATOM 1220 C CA . GLY A 1 157 ? 53.751 16.478 -35.580 1.00 56.12 157 GLY A CA 1
ATOM 1221 C C . GLY A 1 157 ? 54.393 17.852 -35.774 1.00 56.12 157 GLY A C 1
ATOM 1222 O O . GLY A 1 157 ? 55.609 17.976 -35.634 1.00 56.12 157 GLY A O 1
ATOM 1223 N N . GLY A 1 158 ? 53.585 18.884 -36.029 1.00 55.41 158 GLY A N 1
ATOM 1224 C CA . GLY A 1 158 ? 54.047 20.267 -36.149 1.00 55.41 158 GLY A CA 1
ATOM 1225 C C . GLY A 1 158 ? 54.509 20.857 -34.824 1.00 55.41 158 GLY A C 1
ATOM 1226 O O . GLY A 1 158 ? 55.589 21.441 -34.772 1.00 55.41 158 GLY A O 1
ATOM 1227 N N . ASP A 1 159 ? 53.766 20.607 -33.743 1.00 60.31 159 ASP A N 1
ATOM 1228 C CA . ASP A 1 159 ? 54.166 21.008 -32.386 1.00 60.31 159 ASP A CA 1
ATOM 1229 C C . ASP A 1 159 ? 55.511 20.373 -31.993 1.00 60.31 159 ASP A C 1
ATOM 1231 O O . ASP A 1 159 ? 56.397 21.027 -31.445 1.00 60.31 159 ASP A O 1
ATOM 1235 N N . TRP A 1 160 ? 55.715 19.104 -32.363 1.00 57.62 160 TRP A N 1
ATOM 1236 C CA . TRP A 1 160 ? 56.964 18.385 -32.113 1.00 57.62 160 TRP A CA 1
ATOM 1237 C C . TRP A 1 160 ? 58.155 18.933 -32.921 1.00 57.62 160 TRP A C 1
ATOM 1239 O O . TRP A 1 160 ? 59.278 18.949 -32.411 1.00 57.62 160 TRP A O 1
ATOM 1249 N N . MET A 1 161 ? 57.934 19.403 -34.157 1.00 53.25 161 MET A N 1
ATOM 1250 C CA . MET A 1 161 ? 58.974 20.065 -34.961 1.00 53.25 161 MET A CA 1
ATOM 1251 C C . MET A 1 161 ? 59.282 21.487 -34.476 1.00 53.25 161 MET A C 1
ATOM 1253 O O . MET A 1 161 ? 60.441 21.896 -34.514 1.00 53.25 161 MET A O 1
ATOM 1257 N N . ALA A 1 162 ? 58.284 22.220 -33.977 1.00 58.75 162 ALA A N 1
ATOM 1258 C CA . ALA A 1 162 ? 58.466 23.562 -33.425 1.00 58.75 162 ALA A CA 1
ATOM 1259 C C . ALA A 1 162 ? 59.310 23.562 -32.134 1.00 58.75 162 ALA A C 1
ATOM 1261 O O . ALA A 1 162 ? 60.085 24.489 -31.900 1.00 58.75 162 ALA A O 1
ATOM 1262 N N . GLU A 1 163 ? 59.213 22.509 -31.314 1.00 56.47 163 GLU A N 1
ATOM 1263 C CA . GLU A 1 163 ? 59.969 22.376 -30.058 1.00 56.47 163 GLU A CA 1
ATOM 1264 C C . GLU A 1 163 ? 61.451 21.987 -30.241 1.00 56.47 163 GLU A C 1
ATOM 1266 O O . GLU A 1 163 ? 62.250 22.146 -29.313 1.00 56.47 163 GLU A O 1
ATOM 1271 N N . ARG A 1 164 ? 61.857 21.463 -31.407 1.00 50.38 164 ARG A N 1
ATOM 1272 C CA . ARG A 1 164 ? 63.206 20.905 -31.636 1.00 50.38 164 ARG A CA 1
ATOM 1273 C C . ARG A 1 164 ? 63.880 21.539 -32.853 1.00 50.38 164 ARG A C 1
ATOM 1275 O O . ARG A 1 164 ? 64.006 20.919 -33.904 1.00 50.38 164 ARG A O 1
ATOM 1282 N N . GLY A 1 165 ? 64.318 22.783 -32.676 1.00 44.41 165 GLY A N 1
ATOM 1283 C CA . GLY A 1 165 ? 64.874 23.646 -33.721 1.00 44.41 165 GLY A CA 1
ATOM 1284 C C . GLY A 1 165 ? 65.986 23.055 -34.610 1.00 44.41 165 GLY A C 1
ATOM 1285 O O . GLY A 1 165 ? 66.887 22.338 -34.160 1.00 44.41 165 GLY A O 1
ATOM 1286 N N . ASP A 1 166 ? 65.885 23.437 -35.885 1.00 44.75 166 ASP A N 1
ATOM 1287 C CA . ASP A 1 166 ? 66.840 23.588 -36.999 1.00 44.75 166 ASP A CA 1
ATOM 1288 C C . ASP A 1 166 ? 67.851 22.486 -37.364 1.00 44.75 166 ASP A C 1
ATOM 1290 O O . ASP A 1 166 ? 68.339 22.464 -38.492 1.00 44.75 166 ASP A O 1
ATOM 1294 N N . SER A 1 167 ? 68.134 21.509 -36.508 1.00 45.44 167 SER A N 1
ATOM 1295 C CA . SER A 1 167 ? 69.101 20.432 -36.806 1.00 45.44 167 SER A CA 1
ATOM 1296 C C . SER A 1 167 ? 68.493 19.216 -37.525 1.00 45.44 167 SER A C 1
ATOM 1298 O O . SER A 1 167 ? 69.201 18.259 -37.832 1.00 45.44 167 SER A O 1
ATOM 1300 N N .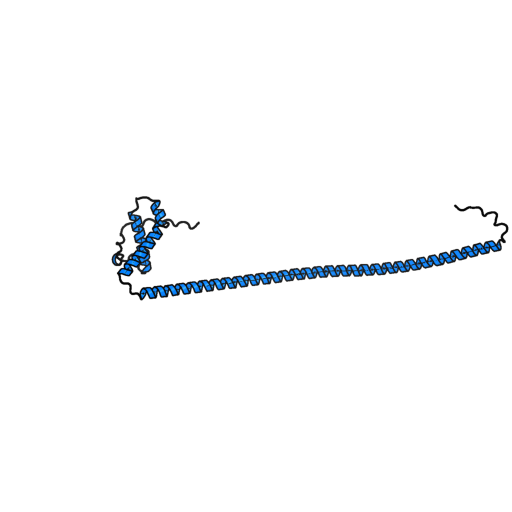 TYR A 1 168 ? 67.191 19.257 -37.833 1.00 44.75 168 TYR A N 1
ATOM 1301 C CA . TYR A 1 168 ? 66.416 18.123 -38.355 1.00 44.75 168 TYR A CA 1
ATOM 1302 C C . TYR A 1 168 ? 65.598 18.427 -39.621 1.00 44.75 168 TYR A C 1
ATOM 1304 O O . TYR A 1 168 ? 64.753 17.613 -39.992 1.00 44.75 168 TYR A O 1
ATOM 1312 N N . TYR A 1 169 ? 65.853 19.537 -40.326 1.00 43.75 169 TYR A N 1
ATOM 1313 C CA . TYR A 1 169 ? 65.120 19.876 -41.560 1.00 43.75 169 TYR A CA 1
ATOM 1314 C C . TYR A 1 169 ? 65.145 18.751 -42.612 1.00 43.75 169 TYR A C 1
ATOM 1316 O O . 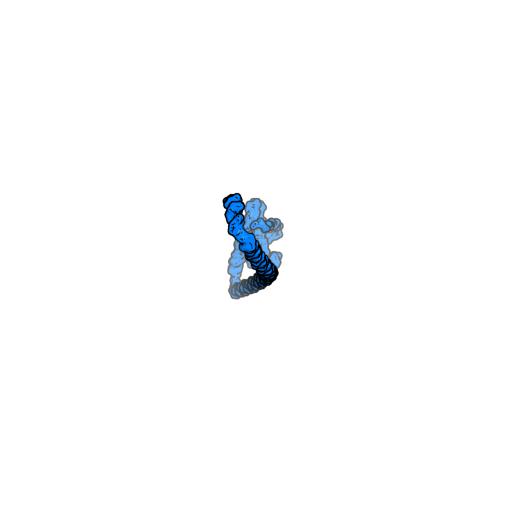TYR A 1 169 ? 64.136 18.505 -43.261 1.00 43.75 169 TYR A O 1
ATOM 1324 N N . GLN A 1 170 ? 66.227 17.967 -42.698 1.00 47.66 170 GLN A N 1
ATOM 1325 C CA . GLN A 1 170 ? 66.255 16.766 -43.547 1.00 47.66 170 GLN A CA 1
ATOM 1326 C C . GLN A 1 170 ? 65.435 15.586 -42.996 1.00 47.66 170 GLN A C 1
ATOM 1328 O O . GLN A 1 170 ? 64.899 14.800 -43.769 1.00 47.66 170 GLN A O 1
ATOM 1333 N N . GLY A 1 171 ? 65.311 15.438 -41.675 1.00 49.09 171 GLY A N 1
ATOM 1334 C CA . GLY A 1 171 ? 64.567 14.332 -41.064 1.00 49.09 171 GLY A CA 1
ATOM 1335 C C . GLY A 1 171 ? 63.049 14.540 -41.052 1.00 49.09 171 GLY A C 1
ATOM 1336 O O . GLY A 1 171 ? 62.308 13.560 -41.102 1.00 49.09 171 GLY A O 1
ATOM 1337 N N . GLY A 1 172 ? 62.585 15.794 -41.019 1.00 51.12 172 GLY A N 1
ATOM 1338 C CA . GLY A 1 172 ? 61.162 16.149 -41.074 1.00 51.12 172 GLY A CA 1
ATOM 1339 C C . GLY A 1 172 ? 60.540 15.903 -42.450 1.00 51.12 172 GLY A C 1
ATOM 1340 O O . GLY A 1 172 ? 59.544 15.187 -42.548 1.00 51.12 172 GLY A O 1
ATOM 1341 N N . GLU A 1 173 ? 61.169 16.414 -43.515 1.00 53.94 173 GLU A N 1
ATOM 1342 C CA . GLU A 1 173 ? 60.747 16.167 -44.906 1.00 53.94 173 GLU A CA 1
ATOM 1343 C C . GLU A 1 173 ? 60.821 14.677 -45.276 1.00 53.94 173 GLU A C 1
ATOM 1345 O O . GLU A 1 173 ? 59.964 14.151 -45.984 1.00 53.94 173 GLU A O 1
ATOM 1350 N N . PHE A 1 174 ? 61.809 13.961 -44.736 1.00 55.75 174 PHE A N 1
ATOM 1351 C CA . PHE A 1 174 ? 61.942 12.520 -44.924 1.00 55.75 174 PHE A CA 1
ATOM 1352 C C . PHE A 1 174 ? 60.823 11.725 -44.234 1.00 55.75 174 PHE A C 1
ATOM 1354 O O . PHE A 1 174 ? 60.258 10.796 -44.813 1.00 55.75 174 PHE A O 1
ATOM 1361 N N . PHE A 1 175 ? 60.475 12.081 -42.994 1.00 54.94 175 PHE A N 1
ATOM 1362 C CA . PHE A 1 175 ? 59.447 11.376 -42.228 1.00 54.94 175 PHE A CA 1
ATOM 1363 C C . PHE A 1 175 ? 58.046 11.584 -42.815 1.00 54.94 175 PHE A C 1
ATOM 1365 O O . PHE A 1 175 ? 57.261 10.633 -42.882 1.00 54.94 175 PHE A O 1
ATOM 1372 N N . THR A 1 176 ? 57.741 12.794 -43.293 1.00 59.09 176 THR A N 1
ATOM 1373 C CA . THR A 1 176 ? 56.476 13.089 -43.979 1.00 59.09 176 THR A CA 1
ATOM 1374 C C . THR A 1 176 ? 56.379 12.346 -45.310 1.00 59.09 176 THR A C 1
ATOM 1376 O O . THR A 1 176 ? 55.358 11.702 -45.554 1.00 59.09 176 THR A O 1
ATOM 1379 N N . GLN A 1 177 ? 57.451 12.301 -46.112 1.00 62.34 177 GLN A N 1
ATOM 1380 C CA . GLN A 1 177 ? 57.503 11.469 -47.324 1.00 62.34 177 GLN A CA 1
ATOM 1381 C C . GLN A 1 177 ? 57.306 9.979 -47.011 1.00 62.34 177 GLN A C 1
ATOM 1383 O O . GLN A 1 177 ? 56.512 9.305 -47.663 1.00 62.34 177 GLN A O 1
ATOM 1388 N N . HIS A 1 178 ? 57.955 9.455 -45.968 1.00 63.94 178 HIS A N 1
ATOM 1389 C CA . HIS A 1 178 ? 57.840 8.044 -45.595 1.00 63.94 178 HIS A CA 1
ATOM 1390 C C . HIS A 1 178 ? 56.434 7.674 -45.082 1.00 63.94 178 HIS A C 1
ATOM 1392 O O . HIS A 1 178 ? 55.936 6.580 -45.361 1.00 63.94 178 HIS A O 1
ATOM 1398 N N . LEU A 1 179 ? 55.760 8.579 -44.363 1.00 63.78 179 LEU A N 1
ATOM 1399 C CA . LEU A 1 179 ? 54.359 8.413 -43.957 1.00 63.78 179 LEU A CA 1
ATOM 1400 C C . LEU A 1 179 ? 53.409 8.433 -45.156 1.00 63.78 179 LEU A C 1
ATOM 1402 O O . LEU A 1 179 ? 52.518 7.583 -45.241 1.00 63.78 179 LEU A O 1
ATOM 1406 N N . VAL A 1 180 ? 53.625 9.366 -46.083 1.00 65.12 180 VAL A N 1
ATOM 1407 C CA . VAL A 1 180 ? 52.875 9.465 -47.337 1.00 65.12 180 VAL A CA 1
ATOM 1408 C C . VAL A 1 180 ? 53.029 8.176 -48.145 1.00 65.12 180 VAL A C 1
ATOM 1410 O O . VAL A 1 180 ? 52.024 7.560 -48.500 1.00 65.12 180 VAL A O 1
ATOM 1413 N N . TYR A 1 181 ? 54.255 7.687 -48.340 1.00 71.25 181 TYR A N 1
ATOM 1414 C CA . TYR A 1 181 ? 54.503 6.449 -49.082 1.00 71.25 181 TYR A CA 1
ATOM 1415 C C . TYR A 1 181 ? 53.946 5.214 -48.381 1.00 71.25 181 TYR A C 1
ATOM 1417 O O . TYR A 1 181 ? 53.360 4.370 -49.047 1.00 71.25 181 TYR A O 1
ATOM 1425 N N . ARG A 1 182 ? 54.007 5.112 -47.046 1.00 66.50 182 ARG A N 1
ATOM 1426 C CA . ARG A 1 182 ? 53.349 4.010 -46.312 1.00 66.50 182 ARG A CA 1
ATOM 1427 C C . ARG A 1 182 ? 51.838 4.004 -46.486 1.00 66.50 182 ARG A C 1
ATOM 1429 O O . ARG A 1 182 ? 51.235 2.934 -46.561 1.00 66.50 182 ARG A O 1
ATOM 1436 N N . ARG A 1 183 ? 51.214 5.182 -46.507 1.00 66.75 183 ARG A N 1
ATOM 1437 C CA . ARG A 1 183 ? 49.762 5.308 -46.660 1.00 66.75 183 ARG A CA 1
ATOM 1438 C C . ARG A 1 183 ? 49.331 4.987 -48.088 1.00 66.75 183 ARG A C 1
ATOM 1440 O O . ARG A 1 183 ? 48.354 4.263 -48.254 1.00 66.75 183 ARG A O 1
ATOM 1447 N N . LEU A 1 184 ? 50.089 5.456 -49.080 1.00 66.06 184 LEU A N 1
ATOM 1448 C CA . LEU A 1 184 ? 49.885 5.122 -50.490 1.00 66.06 184 LEU A CA 1
ATOM 1449 C C . LEU A 1 184 ? 50.113 3.627 -50.745 1.00 66.06 184 LEU A C 1
ATOM 1451 O O . LEU A 1 184 ? 49.233 2.976 -51.295 1.00 66.06 184 LEU A O 1
ATOM 1455 N N . ALA A 1 185 ? 51.211 3.050 -50.255 1.00 70.25 185 ALA A N 1
ATOM 1456 C CA . ALA A 1 185 ? 51.495 1.621 -50.377 1.00 70.25 185 ALA A CA 1
ATOM 1457 C C . ALA A 1 185 ? 50.376 0.760 -49.762 1.00 70.25 185 ALA A C 1
ATOM 1459 O O . ALA A 1 185 ? 49.867 -0.146 -50.414 1.00 70.25 185 ALA A O 1
ATOM 1460 N N . ARG A 1 186 ? 49.892 1.108 -48.557 1.00 69.56 186 ARG A N 1
ATOM 1461 C CA . ARG A 1 186 ? 48.733 0.435 -47.941 1.00 69.56 186 ARG A CA 1
ATOM 1462 C C . ARG A 1 186 ? 47.455 0.585 -48.771 1.00 69.56 186 ARG A C 1
ATOM 1464 O O . ARG A 1 186 ? 46.668 -0.351 -48.807 1.00 69.56 186 ARG A O 1
ATOM 1471 N N . HIS A 1 187 ? 47.223 1.743 -49.386 1.00 68.06 187 HIS A N 1
ATOM 1472 C CA . HIS A 1 187 ? 46.038 1.976 -50.213 1.00 68.06 187 HIS A CA 1
ATOM 1473 C C . HIS A 1 187 ? 46.049 1.137 -51.496 1.00 68.06 187 HIS A C 1
ATOM 1475 O O . HIS A 1 187 ? 45.004 0.651 -51.909 1.00 68.06 187 HIS A O 1
ATOM 1481 N N . PHE A 1 188 ? 47.226 0.929 -52.084 1.00 66.62 188 PHE A N 1
ATOM 1482 C CA . PHE A 1 188 ? 47.410 0.073 -53.256 1.00 66.62 188 PHE A CA 1
ATOM 1483 C C . PHE A 1 188 ? 47.690 -1.397 -52.904 1.00 66.62 188 PHE A C 1
ATOM 1485 O O . PHE A 1 188 ? 48.010 -2.172 -53.797 1.00 66.62 188 PHE A O 1
ATOM 1492 N N . GLU A 1 189 ? 47.585 -1.775 -51.624 1.00 73.75 189 GLU A N 1
ATOM 1493 C CA . GLU A 1 189 ? 47.837 -3.131 -51.109 1.00 73.75 189 GLU A CA 1
ATOM 1494 C C . GLU A 1 189 ? 49.212 -3.719 -51.488 1.00 73.75 189 GLU A C 1
ATOM 1496 O O . GLU A 1 189 ? 49.389 -4.933 -51.553 1.00 73.75 189 GLU A O 1
ATOM 1501 N N . VAL A 1 190 ? 50.211 -2.858 -51.686 1.00 65.88 190 VAL A N 1
ATOM 1502 C CA . VAL A 1 190 ? 51.601 -3.244 -51.970 1.00 65.88 190 VAL A CA 1
ATOM 1503 C C . VAL A 1 190 ? 52.493 -2.959 -50.767 1.00 65.88 190 VAL A C 1
ATOM 1505 O O . VAL A 1 190 ? 52.193 -2.097 -49.931 1.00 65.88 190 VAL A O 1
ATOM 1508 N N . SER A 1 191 ? 53.605 -3.683 -50.643 1.00 73.44 191 SER A N 1
ATOM 1509 C CA . SER A 1 191 ? 54.583 -3.366 -49.603 1.00 73.44 191 SER A CA 1
ATOM 1510 C C . SER A 1 191 ? 55.292 -2.042 -49.911 1.00 73.44 191 SER A C 1
ATOM 1512 O O . SER A 1 191 ? 55.381 -1.604 -51.057 1.00 73.44 191 SER A O 1
ATOM 1514 N N . LEU A 1 192 ? 55.812 -1.377 -48.876 1.00 69.88 192 LEU A N 1
ATOM 1515 C CA . LEU A 1 192 ? 56.545 -0.119 -49.054 1.00 69.88 192 LEU A CA 1
ATOM 1516 C C . LEU A 1 192 ? 57.825 -0.299 -49.890 1.00 69.88 192 LEU A C 1
ATOM 1518 O O . LEU A 1 192 ? 58.255 0.647 -50.536 1.00 69.88 192 LEU A O 1
ATOM 1522 N N . GLU A 1 193 ? 58.420 -1.493 -49.861 1.00 74.62 193 GLU A N 1
ATOM 1523 C CA . GLU A 1 193 ? 59.628 -1.841 -50.622 1.00 74.62 193 GLU A CA 1
ATOM 1524 C C . GLU A 1 193 ? 59.329 -2.056 -52.116 1.00 74.62 193 GLU A C 1
ATOM 1526 O O . GLU A 1 193 ? 60.195 -1.825 -52.954 1.00 74.62 193 GLU A O 1
ATOM 1531 N N . GLU A 1 194 ? 58.098 -2.450 -52.452 1.00 72.88 194 GLU A N 1
ATOM 1532 C CA . GLU A 1 194 ? 57.632 -2.685 -53.828 1.00 72.88 194 GLU A CA 1
ATOM 1533 C C . GLU A 1 194 ? 56.942 -1.461 -54.450 1.00 72.88 194 GLU A C 1
ATOM 1535 O O . GLU A 1 194 ? 56.679 -1.433 -55.653 1.00 72.88 194 GLU A O 1
ATOM 1540 N N . PHE A 1 195 ? 56.618 -0.447 -53.646 1.00 73.56 195 PHE A N 1
ATOM 1541 C CA . PHE A 1 195 ? 55.984 0.774 -54.126 1.00 73.56 195 PHE A CA 1
ATOM 1542 C C . PHE A 1 195 ? 57.006 1.647 -54.868 1.00 73.56 195 PHE A C 1
ATOM 1544 O O . PHE A 1 195 ? 57.918 2.185 -54.246 1.00 73.56 195 PHE A O 1
ATOM 1551 N N . ASP A 1 196 ? 56.836 1.827 -56.184 1.00 76.06 196 ASP A N 1
ATOM 1552 C CA . ASP A 1 196 ? 57.644 2.761 -56.981 1.00 76.06 196 ASP A CA 1
ATOM 1553 C C . ASP A 1 196 ? 57.023 4.176 -56.969 1.00 76.06 196 ASP A C 1
ATOM 1555 O O . ASP A 1 196 ? 56.056 4.433 -57.697 1.00 76.06 196 ASP A O 1
ATOM 1559 N N . PRO A 1 197 ? 57.557 5.127 -56.177 1.00 66.50 197 PRO A N 1
ATOM 1560 C CA . PRO A 1 197 ? 57.038 6.495 -56.116 1.00 66.50 197 PRO A CA 1
ATOM 1561 C C . PRO A 1 197 ? 57.184 7.251 -57.449 1.00 66.50 197 PRO A C 1
ATOM 1563 O O . PRO A 1 197 ? 56.397 8.160 -57.734 1.00 66.50 197 PRO A O 1
ATOM 1566 N N . SER A 1 198 ? 58.134 6.856 -58.302 1.00 71.81 198 SER A N 1
ATOM 1567 C CA . SER A 1 198 ? 58.443 7.543 -59.564 1.00 71.81 198 SER A CA 1
ATOM 1568 C C . SER A 1 198 ? 57.306 7.415 -60.578 1.00 71.81 198 SER A C 1
ATOM 1570 O O . SER A 1 198 ? 57.037 8.353 -61.331 1.00 71.81 198 SER A O 1
ATOM 1572 N N . ALA A 1 199 ? 56.577 6.293 -60.547 1.00 67.56 199 ALA A N 1
ATOM 1573 C CA . ALA A 1 199 ? 55.392 6.058 -61.375 1.00 67.56 199 ALA A CA 1
ATOM 1574 C C . ALA A 1 199 ? 54.271 7.087 -61.124 1.00 67.56 199 ALA A C 1
ATOM 1576 O O 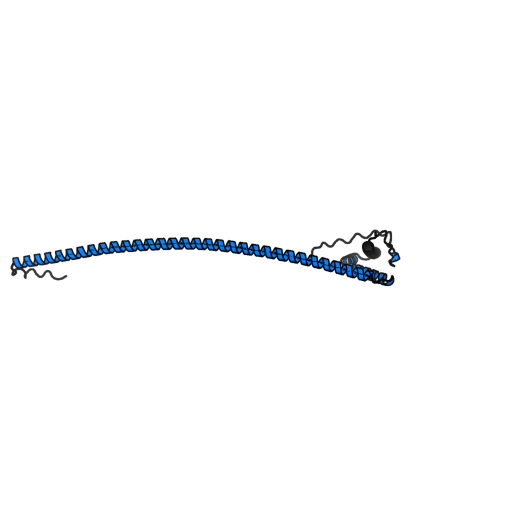. ALA A 1 199 ? 53.407 7.295 -61.978 1.00 67.56 199 ALA A O 1
ATOM 1577 N N . TYR A 1 200 ? 54.314 7.760 -59.971 1.00 62.09 200 TYR A N 1
ATOM 1578 C CA . TYR A 1 200 ? 53.327 8.741 -59.527 1.00 62.09 200 TYR A CA 1
ATOM 1579 C C . TYR A 1 200 ? 53.879 10.173 -59.484 1.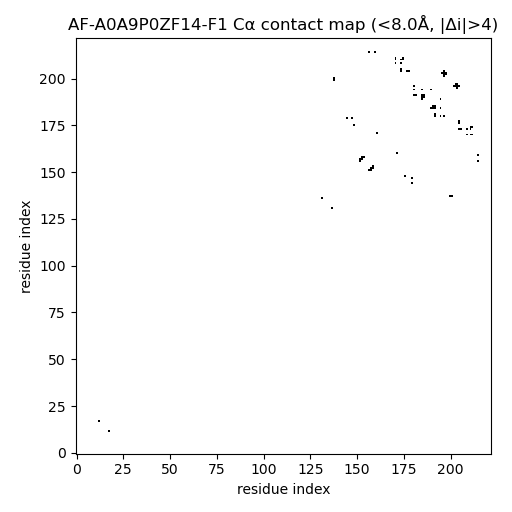00 62.09 200 TYR A C 1
ATOM 1581 O O . TYR A 1 200 ? 53.207 11.073 -58.984 1.00 62.09 200 TYR A O 1
ATOM 1589 N N . GLY A 1 201 ? 55.081 10.405 -60.027 1.00 53.59 201 GLY A N 1
ATOM 1590 C CA . GLY A 1 201 ? 55.724 11.723 -60.029 1.00 53.59 201 GLY A CA 1
ATOM 1591 C C . GLY A 1 201 ? 56.218 12.176 -58.652 1.00 53.59 201 GLY A C 1
ATOM 1592 O O . GLY A 1 201 ? 56.430 13.370 -58.450 1.00 53.59 201 GLY A O 1
ATOM 1593 N N . LEU A 1 202 ? 56.384 11.244 -57.710 1.00 62.69 202 LEU A N 1
ATOM 1594 C CA . LEU A 1 202 ? 56.891 11.516 -56.369 1.00 62.69 202 LEU A CA 1
ATOM 1595 C C . LEU A 1 202 ? 58.417 11.309 -56.334 1.00 62.69 202 LEU A C 1
ATOM 1597 O O . LEU A 1 202 ? 58.932 10.434 -57.036 1.00 62.69 202 LEU A O 1
ATOM 1601 N N . PRO A 1 203 ? 59.165 12.101 -55.542 1.00 62.75 203 PRO A N 1
ATOM 1602 C CA . PRO A 1 203 ? 60.612 11.943 -55.438 1.00 62.75 203 PRO A CA 1
ATOM 1603 C C . PRO A 1 203 ? 60.975 10.571 -54.837 1.00 62.75 203 PRO A C 1
ATOM 1605 O O . PRO A 1 203 ? 60.271 10.087 -53.949 1.00 62.75 203 PRO A O 1
ATOM 1608 N N . PRO A 1 204 ? 62.068 9.922 -55.273 1.00 64.69 204 PRO A N 1
ATOM 1609 C CA . PRO A 1 204 ? 62.453 8.617 -54.744 1.00 64.69 204 PRO A CA 1
ATOM 1610 C C . PRO A 1 204 ? 62.700 8.690 -53.234 1.00 64.69 204 PRO A C 1
ATOM 1612 O O . PRO A 1 204 ? 63.304 9.643 -52.735 1.00 64.69 204 PRO A O 1
ATOM 1615 N N . LEU A 1 205 ? 62.235 7.672 -52.505 1.00 63.03 205 LEU A N 1
ATOM 1616 C CA . LEU A 1 205 ? 62.469 7.572 -51.068 1.00 63.03 205 LEU A CA 1
ATOM 1617 C C . LEU A 1 205 ? 63.981 7.444 -50.827 1.00 63.03 205 LEU A C 1
ATOM 1619 O O . LEU A 1 205 ? 64.619 6.527 -51.342 1.00 63.03 205 LEU A O 1
ATOM 1623 N N . GLN A 1 206 ? 64.564 8.376 -50.071 1.00 61.66 206 GLN A N 1
ATOM 1624 C CA . GLN A 1 206 ? 66.009 8.373 -49.843 1.00 61.66 206 GLN A CA 1
ATOM 1625 C C . GLN A 1 206 ? 66.428 7.114 -49.045 1.00 61.66 206 GLN A C 1
ATOM 1627 O O . GLN A 1 206 ? 65.829 6.823 -48.011 1.00 61.66 206 GLN A O 1
ATOM 1632 N N . PRO A 1 207 ? 67.436 6.347 -49.496 1.00 53.09 207 PRO A N 1
ATOM 1633 C CA . PRO A 1 207 ? 67.688 4.998 -48.980 1.00 53.09 207 PRO A CA 1
ATOM 1634 C C . PRO A 1 207 ? 68.406 4.925 -47.621 1.00 53.09 207 PRO A C 1
ATOM 1636 O O . PRO A 1 207 ? 68.494 3.836 -47.067 1.00 53.09 207 PRO A O 1
ATOM 1639 N N . ASP A 1 208 ? 68.911 6.035 -47.065 1.00 52.94 208 ASP A N 1
ATOM 1640 C CA . ASP A 1 208 ? 69.947 5.956 -46.016 1.00 52.94 208 ASP A CA 1
ATOM 1641 C C . ASP A 1 208 ? 69.832 6.988 -44.879 1.00 52.94 208 ASP A C 1
ATOM 1643 O O . ASP A 1 208 ? 70.819 7.404 -44.271 1.00 52.94 208 ASP A O 1
ATOM 1647 N N . VAL A 1 209 ? 68.610 7.396 -44.535 1.00 48.78 209 VAL A N 1
ATOM 1648 C CA . VAL A 1 209 ? 68.359 8.170 -43.311 1.00 48.78 209 VAL A CA 1
ATOM 1649 C C . VAL A 1 209 ? 67.535 7.302 -42.374 1.00 48.78 209 VAL A C 1
ATOM 1651 O O . VAL A 1 209 ? 66.384 6.974 -42.658 1.00 48.78 209 VAL A O 1
ATOM 1654 N N . ARG A 1 210 ? 68.126 6.885 -41.245 1.00 48.91 210 ARG A N 1
ATOM 1655 C CA . ARG A 1 210 ? 67.373 6.174 -40.200 1.00 48.91 210 ARG A CA 1
ATOM 1656 C C . ARG A 1 210 ? 66.157 7.034 -39.838 1.00 48.91 210 ARG A C 1
ATOM 1658 O O . ARG A 1 210 ? 66.359 8.208 -39.522 1.00 48.91 210 ARG A O 1
ATOM 1665 N N . PRO A 1 211 ? 64.924 6.493 -39.884 1.00 49.44 211 PRO A N 1
ATOM 1666 C CA . PRO A 1 211 ? 63.747 7.285 -39.575 1.00 49.44 211 PRO A CA 1
ATOM 1667 C C . PRO A 1 211 ? 63.919 7.882 -38.173 1.00 49.44 211 PRO A C 1
ATOM 1669 O O . PRO A 1 211 ? 64.328 7.148 -37.261 1.00 49.44 211 PRO A O 1
ATOM 1672 N N . PRO A 1 212 ? 63.659 9.189 -37.981 1.00 50.03 212 PRO A N 1
ATOM 1673 C CA . PRO A 1 212 ? 63.669 9.761 -36.645 1.00 50.03 212 PRO A CA 1
ATOM 1674 C C . PRO A 1 212 ? 62.729 8.946 -35.745 1.00 50.03 212 PRO A C 1
ATOM 1676 O O . PRO A 1 212 ? 61.720 8.415 -36.229 1.00 50.03 212 PRO A O 1
ATOM 1679 N N . PRO A 1 213 ? 63.061 8.784 -34.450 1.00 52.19 213 PRO A N 1
ATOM 1680 C CA . PRO A 1 213 ? 62.222 8.025 -33.535 1.00 52.19 213 PRO A CA 1
ATOM 1681 C C . PRO A 1 213 ? 60.786 8.568 -33.590 1.00 52.19 213 PRO A C 1
ATOM 1683 O O . PRO A 1 213 ? 60.609 9.788 -33.640 1.00 52.19 213 PRO A O 1
ATOM 1686 N N . PRO A 1 214 ? 59.764 7.689 -33.611 1.00 52.72 214 PRO A N 1
ATOM 1687 C CA . PRO A 1 214 ? 58.380 8.118 -33.748 1.00 52.72 214 PRO A CA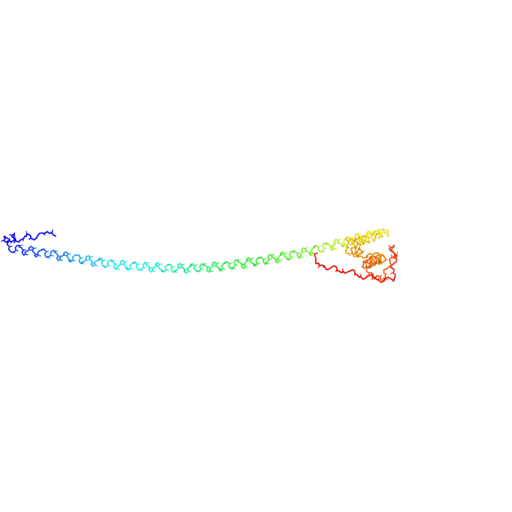 1
ATOM 1688 C C . PRO A 1 214 ? 58.026 9.116 -32.637 1.00 52.72 214 PRO A C 1
ATOM 1690 O O . PRO A 1 214 ? 58.496 8.945 -31.504 1.00 52.72 214 PRO A O 1
ATOM 1693 N N . PRO A 1 215 ? 57.196 10.136 -32.925 1.00 50.44 215 PRO A N 1
ATOM 1694 C CA . PRO A 1 215 ? 56.781 11.086 -31.906 1.00 50.44 215 PRO A CA 1
ATOM 1695 C C . PRO A 1 215 ? 56.110 10.327 -30.750 1.00 50.44 215 PRO A C 1
ATOM 1697 O O . PRO A 1 215 ? 55.353 9.374 -30.992 1.00 50.44 215 PRO A O 1
ATOM 1700 N N . PRO A 1 216 ? 56.396 10.691 -29.486 1.00 50.62 216 PRO A N 1
ATOM 1701 C CA . PRO A 1 216 ? 55.772 10.039 -28.347 1.00 50.62 216 PRO A CA 1
ATOM 1702 C C . PRO A 1 216 ? 54.255 10.189 -28.470 1.00 50.62 216 PRO A C 1
ATOM 1704 O O . PRO A 1 216 ? 53.743 11.285 -28.685 1.00 50.62 216 PRO A O 1
ATOM 1707 N N . ARG A 1 217 ? 53.519 9.076 -28.351 1.00 50.41 217 ARG A N 1
ATOM 1708 C CA . ARG A 1 217 ? 52.053 9.118 -28.312 1.00 50.41 217 ARG A CA 1
ATOM 1709 C C . ARG A 1 217 ? 51.642 10.052 -27.174 1.00 50.41 217 ARG A C 1
ATOM 1711 O O . ARG A 1 217 ? 51.915 9.736 -26.016 1.00 50.41 217 ARG A O 1
ATOM 1718 N N . ALA A 1 218 ? 50.980 11.163 -27.494 1.00 43.00 218 ALA A N 1
ATOM 1719 C CA . ALA A 1 218 ? 50.312 11.974 -26.487 1.00 43.00 218 ALA A CA 1
ATOM 1720 C C . ALA A 1 218 ? 49.402 11.041 -25.674 1.00 43.00 218 ALA A C 1
ATOM 1722 O O . ALA A 1 218 ? 48.564 10.326 -26.239 1.00 43.00 218 ALA A O 1
ATOM 1723 N N . LYS A 1 219 ? 49.625 10.963 -24.357 1.00 40.16 219 LYS A N 1
ATOM 1724 C CA . LYS A 1 219 ? 48.740 10.221 -23.456 1.00 40.16 219 LYS A CA 1
ATOM 1725 C C . LYS A 1 219 ? 47.345 10.816 -23.639 1.00 40.16 219 LYS A C 1
ATOM 1727 O O . LYS A 1 219 ? 47.141 11.975 -23.301 1.00 40.16 219 LYS A O 1
ATOM 1732 N N . ARG A 1 220 ? 46.403 10.051 -24.199 1.00 47.06 220 ARG A N 1
ATOM 1733 C CA . ARG A 1 220 ? 44.990 10.449 -24.218 1.00 47.06 220 ARG A CA 1
ATOM 1734 C C . ARG A 1 220 ? 44.544 10.601 -22.767 1.00 47.06 220 ARG A C 1
ATOM 1736 O O . ARG A 1 220 ? 44.502 9.613 -22.037 1.00 47.06 220 ARG A O 1
ATOM 1743 N N . GLY A 1 221 ? 44.300 11.840 -22.368 1.00 44.44 221 GLY A N 1
ATOM 1744 C CA . GLY A 1 221 ? 44.018 12.222 -20.993 1.00 44.44 221 GLY A CA 1
ATOM 1745 C C . GLY A 1 221 ? 43.846 13.730 -20.843 1.00 44.44 221 GLY A C 1
ATOM 1746 O O . GLY A 1 221 ? 44.510 14.309 -19.991 1.00 44.44 221 GLY A O 1
ATOM 1747 N N . LEU A 1 222 ? 43.022 14.324 -21.715 1.00 34.50 222 LEU A N 1
ATOM 1748 C CA . LEU A 1 222 ? 42.185 15.521 -21.536 1.00 34.50 222 LEU A CA 1
ATOM 1749 C C . LEU A 1 222 ? 41.308 15.674 -22.784 1.00 34.50 222 LEU A C 1
ATOM 1751 O O . LEU A 1 222 ? 41.870 15.571 -23.897 1.00 34.50 222 LEU A O 1
#